Protein AF-A0A3L8RMG5-F1 (afdb_monomer_lite)

Radius of gyration: 23.07 Å; chains: 1; bounding box: 71×43×58 Å

Foldseek 3Di:
DDPVVVVVVVVCCVCVVPQQVVQLVVQLVVVCVVVVVVVVVCVVPVVLPVLLSLLSCLQRPSDQKDDKDFACAFDDDPNDTDGHRDIDIDGSNVVSQDCVQAPPSNDRDSPGPDRPDPPPDDDDDDDDDDDDDDDDDDDDDDDDDDDPDDDDDPPDPPPPDPPPPPDDPPVVVVVVVPDDDDDDDDDDDDDDDDD

Sequence (195 aa):
MSLSEMLSNLTLLLIAGHETTVNLITNGMLTLLRHPDALKQLREDPEMIYPLVEELLRFEPPVQLLPERTTLDDIEIGGTTIPRGASLWLAPASGNRDPQRFPEPDRFLPDRPDRTRASAGQPAPRPGPAPVPPQRRPQRAAAPGRRLRRPQALGGARRVSPPAARKGARLTQRLAGAVGEQPRWRPPGPPAPMP

Structure (mmCIF, N/CA/C/O backbone):
data_AF-A0A3L8RMG5-F1
#
_entry.id   AF-A0A3L8RMG5-F1
#
loop_
_atom_site.group_PDB
_atom_site.id
_atom_site.type_symbol
_atom_site.label_atom_id
_atom_site.label_alt_id
_atom_site.label_comp_id
_atom_site.label_asym_id
_atom_site.label_entity_id
_atom_site.label_seq_id
_atom_site.pdbx_PDB_ins_code
_atom_site.Cartn_x
_atom_site.Cartn_y
_atom_site.Cartn_z
_atom_site.occupancy
_atom_site.B_iso_or_equiv
_atom_site.auth_seq_id
_atom_site.auth_comp_id
_atom_site.auth_asym_id
_atom_site.auth_atom_id
_atom_site.pdbx_PDB_model_num
ATOM 1 N N . MET A 1 1 ? 3.133 21.191 23.961 1.00 79.25 1 MET A N 1
ATOM 2 C CA . MET A 1 1 ? 3.628 19.868 23.546 1.00 79.25 1 MET A CA 1
ATOM 3 C C . MET A 1 1 ? 4.511 19.333 24.653 1.00 79.25 1 MET A C 1
ATOM 5 O O . MET A 1 1 ? 5.559 19.913 24.916 1.00 79.25 1 MET A O 1
ATOM 9 N N . SER A 1 2 ? 4.038 18.321 25.370 1.00 96.75 2 SER A N 1
ATOM 10 C CA . SER A 1 2 ? 4.789 17.665 26.439 1.00 96.75 2 SER A CA 1
ATOM 11 C C . SER A 1 2 ? 5.925 16.806 25.865 1.00 96.75 2 SER A C 1
ATOM 13 O O . SER A 1 2 ? 5.946 16.482 24.674 1.00 96.75 2 SER A O 1
ATOM 15 N N . LEU A 1 3 ? 6.871 16.397 26.716 1.00 96.75 3 LEU A N 1
ATOM 16 C CA . LEU A 1 3 ? 7.931 15.469 26.313 1.00 96.75 3 LEU A CA 1
ATOM 17 C C . LEU A 1 3 ? 7.355 14.131 25.814 1.00 96.75 3 LEU A C 1
ATOM 19 O O . LEU A 1 3 ? 7.851 13.583 24.834 1.00 96.75 3 LEU A O 1
ATOM 23 N N . SER A 1 4 ? 6.288 13.622 26.441 1.00 95.38 4 SER A N 1
ATOM 24 C CA . SER A 1 4 ? 5.645 12.371 26.020 1.00 95.38 4 SER A CA 1
ATOM 25 C C . SER A 1 4 ? 4.959 12.498 24.659 1.00 95.38 4 SER A C 1
ATOM 27 O O . SER A 1 4 ? 5.080 11.596 23.829 1.00 95.38 4 SER A O 1
ATOM 29 N N . GLU A 1 5 ? 4.304 13.628 24.384 1.00 95.00 5 GLU A N 1
ATOM 30 C CA . GLU A 1 5 ? 3.726 13.926 23.068 1.00 95.00 5 GLU A CA 1
ATOM 31 C C . GLU A 1 5 ? 4.817 14.037 21.995 1.00 95.00 5 GLU A C 1
ATOM 33 O O . GLU A 1 5 ? 4.667 13.518 20.889 1.00 95.00 5 GLU A O 1
ATOM 38 N N . MET A 1 6 ? 5.953 14.655 22.327 1.00 97.50 6 MET A N 1
ATOM 39 C CA . MET A 1 6 ? 7.095 14.770 21.421 1.00 97.50 6 MET A CA 1
ATOM 40 C C . MET A 1 6 ? 7.711 13.423 21.074 1.00 97.50 6 MET A C 1
ATOM 42 O O . MET A 1 6 ? 7.889 13.122 19.895 1.00 97.50 6 MET A O 1
ATOM 46 N N . LEU A 1 7 ? 7.965 12.586 22.075 1.00 97.19 7 LEU A N 1
ATOM 47 C CA . LEU A 1 7 ? 8.480 11.237 21.861 1.00 97.19 7 LEU A CA 1
ATOM 48 C C . LEU A 1 7 ? 7.500 10.374 21.055 1.00 97.19 7 LEU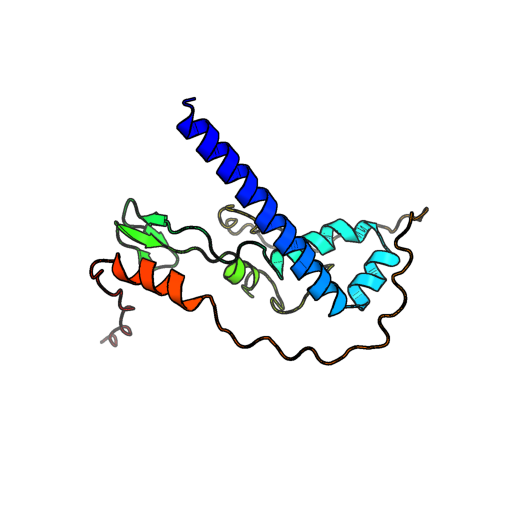 A C 1
ATOM 50 O O . LEU A 1 7 ? 7.927 9.633 20.169 1.00 97.19 7 LEU A O 1
ATOM 54 N N . SER A 1 8 ? 6.196 10.508 21.307 1.00 94.88 8 SER A N 1
ATOM 55 C CA . SER A 1 8 ? 5.159 9.778 20.566 1.00 94.88 8 SER A CA 1
ATOM 56 C C . SER A 1 8 ? 5.130 10.180 19.091 1.00 94.88 8 SER A C 1
ATOM 58 O O . SER A 1 8 ? 5.151 9.315 18.217 1.00 94.88 8 SER A O 1
ATOM 60 N N . ASN A 1 9 ? 5.172 11.482 18.797 1.00 96.75 9 ASN A N 1
ATOM 61 C CA . ASN A 1 9 ? 5.186 11.978 17.420 1.00 96.75 9 ASN A CA 1
ATOM 62 C C . ASN A 1 9 ? 6.473 11.599 16.681 1.00 96.75 9 ASN A C 1
ATOM 64 O O . ASN A 1 9 ? 6.413 11.184 15.526 1.00 96.75 9 ASN A O 1
ATOM 68 N N . LEU A 1 10 ? 7.632 11.687 17.338 1.00 96.69 10 LEU A N 1
ATOM 69 C CA . LEU A 1 10 ? 8.903 11.253 16.752 1.00 96.69 10 LEU A CA 1
ATOM 70 C C . LEU A 1 10 ? 8.888 9.756 16.427 1.00 96.69 10 LEU A C 1
ATOM 72 O O . LEU A 1 10 ? 9.322 9.356 15.348 1.00 96.69 10 LEU A O 1
ATOM 76 N N . THR A 1 11 ? 8.337 8.940 17.326 1.00 94.50 11 THR A N 1
ATOM 77 C CA . THR A 1 11 ? 8.188 7.495 17.115 1.00 94.50 11 THR A CA 1
ATOM 78 C C . THR A 1 11 ? 7.250 7.203 15.945 1.00 94.50 11 THR A C 1
ATOM 80 O O . THR A 1 11 ? 7.586 6.397 15.078 1.00 94.50 11 THR A O 1
ATOM 83 N N . LEU A 1 12 ? 6.107 7.893 15.875 1.00 93.75 12 LEU A N 1
ATOM 84 C CA . LEU A 1 12 ? 5.160 7.768 14.769 1.00 93.75 12 LEU A CA 1
ATOM 85 C C . LEU A 1 12 ? 5.820 8.105 13.429 1.00 93.75 12 LEU A C 1
ATOM 87 O O . LEU A 1 12 ? 5.714 7.320 12.493 1.00 93.75 12 LEU A O 1
ATOM 91 N N . LEU A 1 13 ? 6.514 9.242 13.337 1.00 94.25 13 LEU A N 1
ATOM 92 C CA . LEU A 1 13 ? 7.176 9.673 12.103 1.00 94.25 13 LEU A CA 1
ATOM 93 C C . LEU A 1 13 ? 8.275 8.698 11.675 1.00 94.25 13 LEU A C 1
ATOM 95 O O . LEU A 1 13 ? 8.376 8.372 10.491 1.00 94.25 13 LEU A O 1
ATOM 99 N N . LEU A 1 14 ? 9.063 8.204 12.635 1.00 93.88 14 LEU A N 1
ATOM 100 C CA . LEU A 1 14 ? 10.113 7.228 12.373 1.00 93.88 14 LEU A CA 1
ATOM 101 C C . LEU A 1 14 ? 9.533 5.934 11.791 1.00 93.88 14 LEU A C 1
ATOM 103 O O . LEU A 1 14 ? 9.978 5.489 10.737 1.00 93.88 14 LEU A O 1
ATOM 107 N N . ILE A 1 15 ? 8.530 5.345 12.448 1.00 91.25 15 ILE A N 1
ATOM 108 C CA . ILE A 1 15 ? 7.956 4.058 12.033 1.00 91.25 15 ILE A CA 1
ATOM 109 C C . ILE A 1 15 ? 7.167 4.213 10.730 1.00 91.25 15 ILE A C 1
ATOM 111 O O . ILE A 1 15 ? 7.416 3.480 9.772 1.00 91.25 15 ILE A O 1
ATOM 115 N N . ALA A 1 16 ? 6.263 5.196 10.666 1.00 89.69 16 ALA A N 1
ATOM 116 C CA . ALA A 1 16 ? 5.379 5.387 9.520 1.00 89.69 16 ALA A CA 1
ATOM 117 C C . ALA A 1 16 ? 6.157 5.675 8.229 1.00 89.69 16 ALA A C 1
ATOM 119 O O . ALA A 1 16 ? 5.792 5.159 7.173 1.00 89.69 16 ALA A O 1
ATOM 120 N N . GLY A 1 17 ? 7.234 6.465 8.304 1.00 89.50 17 GLY A N 1
ATOM 121 C CA . GLY A 1 17 ? 8.072 6.779 7.147 1.00 89.50 17 GLY A CA 1
ATOM 122 C C . GLY A 1 17 ? 9.024 5.647 6.762 1.00 89.50 17 GLY A C 1
ATOM 123 O O . GLY A 1 17 ? 9.213 5.381 5.574 1.00 89.50 17 GLY A O 1
ATOM 124 N N . HIS A 1 18 ? 9.614 4.962 7.744 1.00 92.38 18 HIS A N 1
ATOM 125 C CA . HIS A 1 18 ? 10.614 3.929 7.484 1.00 92.38 18 HIS A CA 1
ATOM 126 C C . HIS A 1 18 ? 9.989 2.644 6.935 1.00 92.38 18 HIS A C 1
ATOM 128 O O . HIS A 1 18 ? 10.379 2.179 5.864 1.00 92.38 18 HIS A O 1
ATOM 134 N N . GLU A 1 19 ? 9.007 2.076 7.638 1.00 91.81 19 GLU A N 1
ATOM 135 C CA . GLU A 1 19 ? 8.468 0.756 7.303 1.00 91.81 19 GLU A CA 1
ATOM 136 C C . GLU A 1 19 ? 7.767 0.759 5.938 1.00 91.81 19 GLU A C 1
ATOM 138 O O . GLU A 1 19 ? 8.027 -0.103 5.098 1.00 91.81 19 GLU A O 1
ATOM 143 N N . THR A 1 20 ? 6.946 1.776 5.663 1.00 93.56 20 THR A N 1
ATOM 144 C CA . THR A 1 20 ? 6.201 1.868 4.398 1.00 93.56 20 THR A CA 1
ATOM 145 C C . THR A 1 20 ? 7.119 2.080 3.193 1.00 93.56 20 THR A C 1
ATOM 147 O O . THR A 1 20 ? 6.924 1.457 2.149 1.00 93.56 20 THR A O 1
ATOM 150 N N . THR A 1 21 ? 8.161 2.901 3.336 1.00 93.88 21 THR A N 1
ATOM 151 C CA . THR A 1 21 ? 9.109 3.177 2.249 1.00 93.88 21 THR A CA 1
ATOM 152 C C . THR A 1 21 ? 9.988 1.964 1.957 1.00 93.88 21 THR A C 1
ATOM 154 O O . THR A 1 21 ? 10.183 1.613 0.793 1.00 93.88 21 THR A O 1
ATOM 157 N N . VAL A 1 22 ? 10.483 1.280 2.997 1.00 95.56 22 VAL A N 1
ATOM 158 C CA . VAL A 1 22 ? 11.263 0.044 2.826 1.00 95.56 22 VAL A CA 1
ATOM 159 C C . VAL A 1 22 ? 10.413 -1.033 2.159 1.00 95.56 22 VAL A C 1
ATOM 161 O O . VAL A 1 22 ? 10.874 -1.649 1.196 1.00 95.56 22 VAL A O 1
ATOM 164 N N . ASN A 1 23 ? 9.166 -1.220 2.596 1.00 94.75 23 ASN A N 1
ATOM 165 C CA . ASN A 1 23 ? 8.247 -2.183 1.986 1.00 94.75 23 ASN A CA 1
ATOM 166 C C . ASN A 1 23 ? 7.957 -1.848 0.514 1.00 94.75 23 ASN A C 1
ATOM 168 O O . ASN A 1 23 ? 8.016 -2.741 -0.328 1.00 94.75 23 ASN A O 1
ATOM 172 N N . LEU A 1 24 ? 7.729 -0.573 0.172 1.00 95.31 24 LEU A N 1
ATOM 173 C CA . LEU A 1 24 ? 7.530 -0.160 -1.222 1.00 95.31 24 LEU A CA 1
ATOM 174 C C . LEU A 1 24 ? 8.749 -0.471 -2.095 1.00 95.31 24 LEU A C 1
ATOM 176 O O . LEU A 1 24 ? 8.607 -1.046 -3.170 1.00 95.31 24 LEU A O 1
ATOM 180 N N . ILE A 1 25 ? 9.949 -0.096 -1.646 1.00 96.31 25 ILE A N 1
ATOM 181 C CA . ILE A 1 25 ? 11.177 -0.302 -2.423 1.00 96.31 25 ILE A CA 1
ATOM 182 C C . ILE A 1 2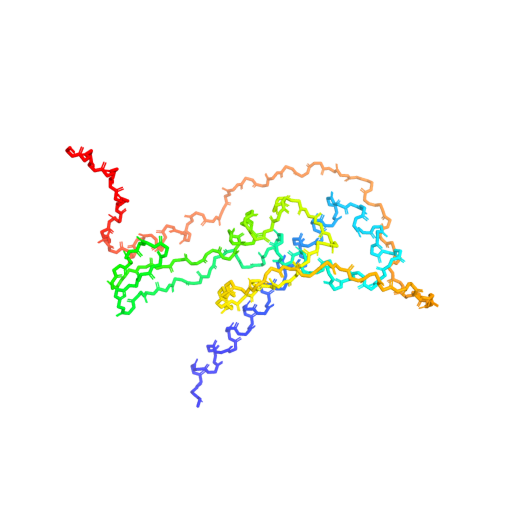5 ? 11.435 -1.798 -2.596 1.00 96.31 25 ILE A C 1
ATOM 184 O O . ILE A 1 25 ? 11.691 -2.260 -3.704 1.00 96.31 25 ILE A O 1
ATOM 188 N N . THR A 1 26 ? 11.360 -2.571 -1.515 1.00 97.25 26 THR A N 1
ATOM 189 C CA . THR A 1 26 ? 11.673 -4.007 -1.545 1.00 97.25 26 THR A CA 1
ATOM 190 C C . THR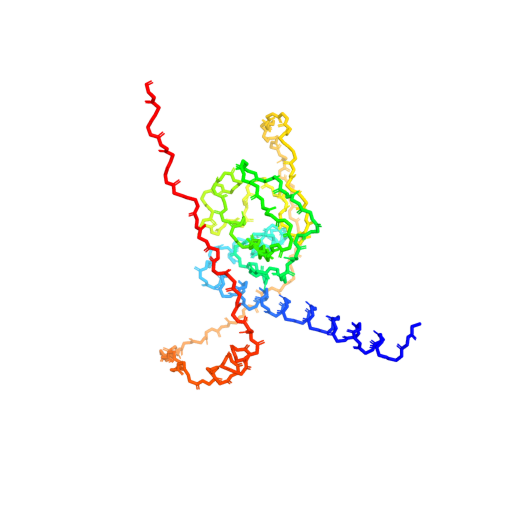 A 1 26 ? 10.673 -4.801 -2.381 1.00 97.25 26 THR A C 1
ATOM 192 O O . THR A 1 26 ? 11.086 -5.512 -3.303 1.00 97.25 26 THR A O 1
ATOM 195 N N . ASN A 1 27 ? 9.371 -4.636 -2.138 1.00 96.88 27 ASN A N 1
ATOM 196 C CA . ASN A 1 27 ? 8.332 -5.328 -2.902 1.00 96.88 27 ASN A CA 1
ATOM 197 C C . ASN A 1 27 ? 8.247 -4.805 -4.338 1.00 96.88 27 ASN A C 1
ATOM 199 O O . ASN A 1 27 ? 8.050 -5.586 -5.271 1.00 96.88 27 ASN A O 1
ATOM 203 N N . GLY A 1 28 ? 8.478 -3.507 -4.541 1.00 96.06 28 GLY A N 1
ATOM 204 C CA . GLY A 1 28 ? 8.553 -2.902 -5.864 1.00 96.06 28 GLY A CA 1
ATOM 205 C C . GLY A 1 28 ? 9.690 -3.484 -6.693 1.00 96.06 28 GLY A C 1
ATOM 206 O O . GLY A 1 28 ? 9.470 -3.949 -7.809 1.00 96.06 28 GLY A O 1
ATOM 207 N N . MET A 1 29 ? 10.895 -3.571 -6.127 1.00 96.75 29 MET A N 1
ATOM 208 C CA . MET A 1 29 ? 12.033 -4.197 -6.800 1.00 96.75 29 MET A CA 1
ATOM 209 C C . MET A 1 29 ? 11.789 -5.681 -7.085 1.00 96.75 29 MET A C 1
ATOM 211 O O . MET A 1 29 ? 12.087 -6.138 -8.187 1.00 96.75 29 MET A O 1
ATOM 215 N N . LEU A 1 30 ? 11.204 -6.433 -6.146 1.00 97.50 30 LEU A N 1
ATOM 216 C CA . LEU A 1 30 ? 10.827 -7.830 -6.385 1.00 97.50 30 LEU A CA 1
ATOM 217 C C . LEU A 1 30 ? 9.817 -7.959 -7.537 1.00 97.50 30 LEU A C 1
ATOM 219 O O . LEU A 1 30 ? 9.968 -8.828 -8.398 1.00 97.50 30 LEU A O 1
ATOM 223 N N . THR A 1 31 ? 8.816 -7.080 -7.582 1.00 96.94 31 THR A N 1
ATOM 224 C CA . THR A 1 31 ? 7.803 -7.045 -8.644 1.00 96.94 31 THR A CA 1
ATOM 225 C C . THR A 1 31 ? 8.434 -6.748 -9.997 1.00 96.94 31 THR A C 1
ATOM 227 O O . THR A 1 31 ? 8.174 -7.464 -10.962 1.00 96.94 31 THR A O 1
ATOM 230 N N . LEU A 1 32 ? 9.328 -5.763 -10.066 1.00 96.06 32 LEU A N 1
ATOM 231 C CA . LEU A 1 32 ? 10.051 -5.406 -11.286 1.00 96.06 32 LEU A CA 1
ATOM 232 C C . LEU A 1 32 ? 10.983 -6.523 -11.772 1.00 96.06 32 LEU A C 1
ATOM 234 O O . LEU A 1 32 ? 11.095 -6.752 -12.973 1.00 96.06 32 LEU A O 1
ATOM 238 N N . LEU A 1 33 ? 11.618 -7.264 -10.861 1.00 96.44 33 LEU A N 1
ATOM 239 C CA . LEU A 1 33 ? 12.434 -8.431 -11.216 1.00 96.44 33 LEU A CA 1
ATOM 240 C C . LEU A 1 33 ? 11.596 -9.594 -11.768 1.00 96.44 33 LEU A C 1
ATOM 242 O O . LEU A 1 33 ? 12.097 -10.367 -12.582 1.00 96.44 33 LEU A O 1
ATOM 246 N N . ARG A 1 34 ? 10.327 -9.710 -11.357 1.00 96.62 34 ARG A N 1
ATOM 247 C CA . ARG A 1 34 ? 9.359 -10.667 -11.920 1.00 96.62 34 ARG A CA 1
ATOM 248 C C . ARG A 1 34 ? 8.748 -10.195 -13.248 1.00 96.62 34 ARG A C 1
ATOM 250 O O . ARG A 1 34 ? 8.241 -11.028 -13.989 1.00 96.62 34 ARG A O 1
ATOM 257 N N . HIS A 1 35 ? 8.840 -8.899 -13.559 1.00 95.69 35 HIS A N 1
ATOM 258 C CA . HIS A 1 35 ? 8.310 -8.270 -14.775 1.00 95.69 35 HIS A CA 1
ATOM 259 C C . HIS A 1 35 ? 9.419 -7.506 -15.524 1.00 95.69 35 HIS A C 1
ATOM 261 O O . HIS A 1 35 ? 9.409 -6.271 -15.572 1.00 95.69 35 HIS A O 1
ATOM 267 N N . PRO A 1 36 ? 10.399 -8.212 -16.120 1.00 95.00 36 PRO A N 1
ATOM 268 C CA . PRO A 1 36 ? 11.557 -7.580 -16.753 1.00 95.00 36 PRO A CA 1
ATOM 269 C C . PRO A 1 36 ? 11.188 -6.649 -17.919 1.00 95.00 36 PRO A C 1
ATOM 271 O O . PRO A 1 36 ? 11.928 -5.700 -18.189 1.00 95.00 36 PRO A O 1
ATOM 274 N N . ASP A 1 37 ? 10.041 -6.867 -18.565 1.00 94.06 37 ASP A N 1
ATOM 275 C CA . ASP A 1 37 ? 9.533 -6.000 -19.631 1.00 94.06 37 ASP A CA 1
ATOM 276 C C . ASP A 1 37 ? 9.182 -4.598 -19.118 1.00 94.06 37 ASP A C 1
ATOM 278 O O . ASP A 1 37 ? 9.502 -3.615 -19.781 1.00 94.06 37 ASP A O 1
ATOM 282 N N . ALA A 1 38 ? 8.652 -4.475 -17.895 1.00 93.50 38 ALA A N 1
ATOM 283 C CA . ALA A 1 38 ? 8.396 -3.176 -17.271 1.00 93.50 38 ALA A CA 1
ATOM 284 C C . ALA A 1 38 ? 9.706 -2.408 -17.011 1.00 93.50 38 ALA A C 1
ATOM 286 O O . ALA A 1 38 ? 9.792 -1.201 -17.236 1.00 93.50 38 ALA A O 1
ATOM 287 N N . LEU A 1 39 ? 10.772 -3.111 -16.601 1.00 92.25 39 LEU A N 1
ATOM 288 C CA . LEU A 1 39 ? 12.108 -2.515 -16.470 1.00 92.25 39 LEU A CA 1
ATOM 289 C C . LEU A 1 39 ? 12.700 -2.107 -17.821 1.00 92.25 39 LEU A C 1
ATOM 291 O O . LEU A 1 39 ? 13.460 -1.142 -17.884 1.00 92.25 39 LEU A O 1
ATOM 295 N N . LYS A 1 40 ? 12.415 -2.856 -18.890 1.00 93.19 40 LYS A N 1
ATOM 296 C CA . LYS A 1 40 ? 12.842 -2.501 -20.246 1.00 93.19 40 LYS A CA 1
ATOM 297 C C . LYS A 1 40 ? 12.127 -1.233 -20.713 1.00 93.19 40 LYS A C 1
ATOM 299 O O . LYS A 1 40 ? 12.811 -0.291 -21.096 1.00 93.19 40 LYS A O 1
ATOM 304 N N . GLN A 1 41 ? 10.804 -1.183 -20.576 1.00 91.25 41 GLN A N 1
ATOM 305 C CA . GLN A 1 41 ? 9.994 -0.009 -20.902 1.00 91.25 41 GLN A CA 1
ATOM 306 C C . GLN A 1 41 ? 10.470 1.234 -20.144 1.00 91.25 41 GLN A C 1
ATOM 308 O O . GLN A 1 41 ? 10.720 2.255 -20.767 1.00 91.25 41 GLN A O 1
ATOM 313 N N . LEU A 1 42 ? 10.719 1.135 -18.833 1.00 92.56 42 LEU A N 1
ATOM 314 C CA . LEU A 1 42 ? 11.235 2.261 -18.042 1.00 92.56 42 LEU A CA 1
ATOM 315 C C . LEU A 1 42 ? 12.618 2.758 -18.513 1.00 92.56 42 LEU A C 1
ATOM 317 O O . LEU A 1 42 ? 12.948 3.932 -18.367 1.00 92.56 42 LEU A O 1
ATOM 321 N N . ARG A 1 43 ? 13.471 1.870 -19.043 1.00 93.50 43 ARG A N 1
ATOM 322 C CA . ARG A 1 43 ? 14.781 2.269 -19.594 1.00 93.50 43 ARG A CA 1
ATOM 323 C C . ARG A 1 43 ? 14.649 2.982 -20.935 1.00 93.50 43 ARG A C 1
ATOM 325 O O . ARG A 1 43 ? 15.499 3.815 -21.239 1.00 93.50 43 ARG A O 1
ATOM 332 N N . GLU A 1 44 ? 13.653 2.603 -21.729 1.00 95.69 44 GLU A N 1
ATOM 333 C CA . GLU A 1 44 ? 13.349 3.208 -23.028 1.00 95.69 44 GLU A CA 1
ATOM 334 C C . GLU A 1 44 ? 12.620 4.548 -22.854 1.00 95.69 44 GLU A C 1
ATOM 336 O O . GLU A 1 44 ? 12.930 5.501 -23.566 1.00 95.69 44 GLU A O 1
ATOM 341 N N . ASP A 1 45 ? 11.742 4.643 -21.853 1.00 94.12 45 ASP A N 1
ATOM 342 C CA . ASP A 1 45 ? 10.988 5.840 -21.489 1.00 94.12 45 ASP A CA 1
ATOM 343 C C . ASP A 1 45 ? 11.040 6.107 -19.967 1.00 94.12 45 ASP A C 1
ATOM 345 O O . ASP A 1 45 ? 10.236 5.575 -19.193 1.00 94.12 45 ASP A O 1
ATOM 349 N N . PRO A 1 46 ? 11.981 6.950 -19.503 1.00 93.81 46 PRO A N 1
ATOM 350 C CA . PRO A 1 46 ? 12.085 7.324 -18.095 1.00 93.81 46 PRO A CA 1
ATOM 351 C C . PRO A 1 46 ? 10.884 8.109 -17.546 1.00 93.81 46 PRO A C 1
ATOM 353 O O . PRO A 1 46 ? 10.711 8.144 -16.325 1.00 93.81 46 PRO A O 1
ATOM 356 N N . GLU A 1 47 ? 10.050 8.729 -18.392 1.00 91.69 47 GLU A N 1
ATOM 357 C CA . GLU A 1 47 ? 8.862 9.466 -17.932 1.00 91.69 47 GLU A CA 1
ATOM 358 C C . GLU A 1 47 ? 7.798 8.518 -17.347 1.00 91.69 47 GLU A C 1
ATOM 360 O O . GLU A 1 47 ? 6.976 8.923 -16.519 1.00 91.69 47 GLU A O 1
ATOM 365 N N . MET A 1 48 ? 7.888 7.220 -17.664 1.00 92.06 48 MET A N 1
ATOM 366 C CA . MET A 1 48 ? 7.050 6.163 -17.095 1.00 92.06 48 MET A CA 1
A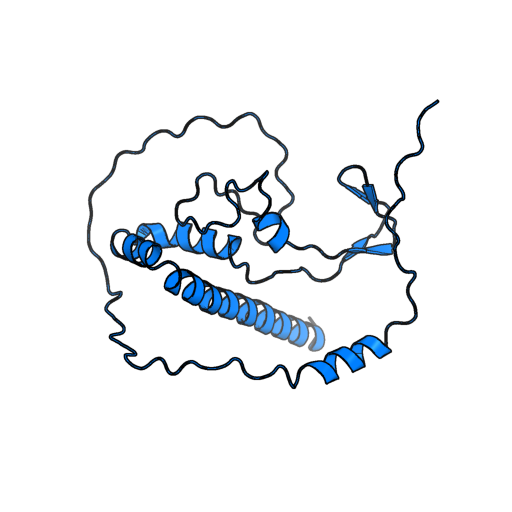TOM 367 C C . MET A 1 48 ? 7.331 5.859 -15.618 1.00 92.06 48 MET A C 1
ATOM 369 O O . MET A 1 48 ? 6.609 5.061 -15.019 1.00 92.06 48 MET A O 1
ATOM 373 N N . ILE A 1 49 ? 8.323 6.495 -14.981 1.00 93.12 49 ILE A N 1
ATOM 374 C CA . ILE A 1 49 ? 8.614 6.247 -13.562 1.00 93.12 49 ILE A CA 1
ATOM 375 C C . ILE A 1 49 ? 7.415 6.547 -12.658 1.00 93.12 49 ILE A C 1
ATOM 377 O O . ILE A 1 49 ? 7.120 5.775 -11.751 1.00 93.12 49 ILE A O 1
ATOM 381 N N . TYR A 1 50 ? 6.695 7.638 -12.921 1.00 91.81 50 TYR A N 1
ATOM 382 C CA . TYR A 1 50 ? 5.531 8.012 -12.126 1.00 91.81 50 TYR A CA 1
ATOM 383 C C . TYR A 1 50 ? 4.399 6.980 -12.234 1.00 91.81 50 TYR A C 1
ATOM 385 O O . TYR A 1 50 ? 4.007 6.440 -11.202 1.00 91.81 50 TYR A O 1
ATOM 393 N N . PRO A 1 51 ? 3.885 6.641 -13.434 1.00 92.19 51 PRO A N 1
ATOM 394 C CA . PRO A 1 51 ? 2.818 5.649 -13.541 1.00 92.19 51 PRO A CA 1
ATOM 395 C C . PRO A 1 51 ? 3.243 4.250 -13.079 1.00 92.19 51 PRO A C 1
ATOM 397 O O . PRO A 1 51 ? 2.434 3.542 -12.486 1.00 92.19 51 PRO A O 1
ATOM 400 N N . LEU A 1 52 ? 4.520 3.888 -13.234 1.00 94.06 52 LEU A N 1
ATOM 401 C CA . LEU A 1 52 ? 5.059 2.648 -12.685 1.00 94.06 52 LEU A CA 1
ATOM 402 C C . LEU A 1 52 ? 4.983 2.611 -11.152 1.00 94.06 52 LEU A C 1
ATOM 404 O O . LEU A 1 52 ? 4.548 1.610 -10.589 1.00 94.06 52 LEU A O 1
ATOM 408 N N . VAL A 1 53 ? 5.408 3.683 -10.473 1.00 94.38 53 VAL A N 1
ATOM 409 C CA . VAL A 1 53 ? 5.347 3.772 -9.004 1.00 94.38 53 VAL A CA 1
ATOM 410 C C . VAL A 1 53 ? 3.899 3.764 -8.515 1.00 94.38 53 VAL A C 1
ATOM 412 O O . VAL A 1 53 ? 3.601 3.107 -7.522 1.00 94.38 53 VAL A O 1
ATOM 415 N N . GLU A 1 54 ? 2.986 4.423 -9.227 1.00 93.69 54 GLU A N 1
ATOM 416 C CA . GLU A 1 54 ? 1.555 4.370 -8.910 1.00 93.69 54 GLU A CA 1
ATOM 417 C C . GLU A 1 54 ? 0.981 2.959 -9.017 1.00 93.69 54 GLU A C 1
ATOM 419 O O . GLU A 1 54 ? 0.277 2.503 -8.115 1.00 93.69 54 GLU A O 1
ATOM 424 N N . GLU A 1 55 ? 1.321 2.235 -10.083 1.00 95.88 55 GLU A N 1
ATOM 425 C CA . GLU A 1 55 ? 0.887 0.850 -10.220 1.00 95.88 55 GLU A CA 1
ATOM 426 C C . GLU A 1 55 ? 1.537 -0.049 -9.160 1.00 95.88 55 GLU A C 1
ATOM 428 O O . GLU A 1 55 ? 0.880 -0.952 -8.650 1.00 95.88 55 GLU A O 1
ATOM 433 N N . LEU A 1 56 ? 2.787 0.206 -8.756 1.00 95.75 56 LEU A N 1
ATOM 434 C CA . LEU A 1 56 ? 3.421 -0.508 -7.642 1.00 95.75 56 LEU A CA 1
ATOM 435 C C . LEU A 1 56 ? 2.699 -0.258 -6.314 1.00 95.75 56 LEU A C 1
ATOM 437 O O . LEU A 1 56 ? 2.471 -1.206 -5.570 1.00 95.75 56 LEU A O 1
ATOM 441 N N . LEU A 1 57 ? 2.289 0.980 -6.032 1.00 95.06 57 LEU A N 1
ATOM 442 C CA . LEU A 1 57 ? 1.511 1.323 -4.837 1.00 95.06 57 LEU A CA 1
ATOM 443 C C . LEU A 1 57 ? 0.135 0.647 -4.819 1.00 95.06 57 LEU A C 1
ATOM 445 O O . LEU A 1 57 ? -0.376 0.330 -3.745 1.00 95.06 57 LEU A O 1
ATOM 449 N N . ARG A 1 58 ? -0.471 0.418 -5.990 1.00 95.50 58 ARG A N 1
ATOM 450 C CA . ARG A 1 58 ? -1.715 -0.351 -6.110 1.00 95.50 58 ARG A CA 1
ATOM 451 C C . ARG A 1 58 ? -1.464 -1.849 -5.948 1.00 95.50 58 ARG A C 1
ATOM 453 O O . ARG A 1 58 ? -2.173 -2.507 -5.190 1.00 95.50 58 ARG A O 1
ATOM 460 N N . PHE A 1 59 ? -0.499 -2.386 -6.690 1.00 95.81 59 PHE A N 1
ATOM 461 C CA . PHE A 1 59 ? -0.256 -3.820 -6.815 1.00 95.81 59 PHE A CA 1
ATOM 462 C C . PHE A 1 59 ? 0.381 -4.400 -5.545 1.00 95.81 59 PHE A C 1
ATOM 464 O O . PHE A 1 59 ? -0.099 -5.409 -5.038 1.00 95.81 59 PHE A O 1
ATOM 471 N N . GLU A 1 60 ? 1.387 -3.731 -4.983 1.00 95.25 60 GLU A N 1
ATOM 472 C CA . GLU A 1 60 ? 2.071 -4.099 -3.736 1.00 95.25 60 GLU A CA 1
ATOM 473 C C . GLU A 1 60 ? 1.985 -2.948 -2.716 1.00 95.25 60 GLU A C 1
ATOM 475 O O . GLU A 1 60 ? 2.993 -2.297 -2.412 1.00 95.25 60 GLU A O 1
ATOM 480 N N . PRO A 1 61 ? 0.788 -2.648 -2.176 1.00 94.44 61 PRO A N 1
ATOM 481 C CA . PRO A 1 61 ? 0.622 -1.542 -1.247 1.00 94.44 61 PRO A CA 1
ATOM 482 C C . PRO A 1 61 ? 1.442 -1.799 0.027 1.00 94.44 61 PRO A C 1
ATOM 484 O O . PRO A 1 61 ? 1.315 -2.870 0.634 1.00 94.44 61 PRO A O 1
ATOM 487 N N . PRO A 1 62 ? 2.237 -0.818 0.496 1.00 94.06 62 PRO A N 1
ATOM 488 C CA . PRO A 1 62 ? 3.039 -0.979 1.710 1.00 94.06 62 PRO A CA 1
ATOM 489 C C . PRO A 1 62 ? 2.212 -1.217 2.975 1.00 94.06 62 PRO A C 1
ATOM 491 O O . PRO A 1 62 ? 2.710 -1.804 3.932 1.00 94.06 62 PRO A O 1
ATOM 494 N N . VAL A 1 63 ? 0.956 -0.758 2.974 1.00 93.81 63 VAL A N 1
ATOM 495 C CA . VAL A 1 63 ? -0.007 -0.940 4.061 1.00 93.81 63 VAL A CA 1
ATOM 496 C C . VAL A 1 63 ? -1.165 -1.787 3.551 1.00 93.81 63 VAL A C 1
ATOM 498 O O . VAL A 1 63 ? -1.965 -1.342 2.729 1.00 93.81 63 VAL A O 1
ATOM 501 N N . GLN A 1 64 ? -1.247 -3.016 4.052 1.00 93.31 64 GLN A N 1
ATOM 502 C CA . GLN A 1 64 ? -2.275 -3.980 3.653 1.00 93.31 64 GLN A CA 1
ATOM 503 C C . GLN A 1 64 ? -3.594 -3.756 4.403 1.00 93.31 64 GLN A C 1
ATOM 505 O O . GLN A 1 64 ? -4.675 -3.861 3.821 1.00 93.31 64 GLN A O 1
ATOM 510 N N . LEU A 1 65 ? -3.487 -3.406 5.687 1.00 93.94 65 LEU A N 1
ATOM 511 C CA . LEU A 1 65 ? -4.589 -3.227 6.624 1.00 93.94 65 LEU A CA 1
ATOM 512 C C . LEU A 1 65 ? -4.339 -1.958 7.447 1.00 93.94 65 LEU A C 1
ATOM 514 O O . LEU A 1 65 ? -3.226 -1.741 7.925 1.00 93.94 65 LEU A O 1
ATOM 518 N N . LEU A 1 66 ? -5.352 -1.108 7.595 1.00 91.56 66 LEU A N 1
ATOM 519 C CA . LEU A 1 66 ? -5.282 0.057 8.475 1.00 91.56 66 LEU A CA 1
ATOM 520 C C . LEU A 1 66 ? -5.510 -0.357 9.935 1.00 91.56 66 LEU A C 1
ATOM 522 O O . LEU A 1 66 ? -6.151 -1.382 10.173 1.00 91.56 66 LEU A O 1
ATOM 526 N N . PRO A 1 67 ? -5.038 0.447 10.909 1.00 92.25 67 PRO A N 1
ATOM 527 C CA . PRO A 1 67 ? -5.357 0.230 12.312 1.00 92.25 67 PRO A CA 1
ATOM 528 C C . PRO A 1 67 ? -6.864 0.133 12.540 1.00 92.25 67 PRO A C 1
ATOM 530 O O . PRO A 1 67 ? -7.644 0.831 11.882 1.00 92.25 67 PRO A O 1
ATOM 533 N N . GLU A 1 68 ? -7.237 -0.709 13.499 1.00 95.62 68 GLU A N 1
ATOM 534 C CA . GLU A 1 68 ? -8.615 -0.900 13.927 1.00 95.62 68 GLU A CA 1
ATOM 535 C C . GLU A 1 68 ? -9.297 0.438 14.240 1.00 95.62 68 GLU A C 1
ATOM 537 O O . GLU A 1 68 ? -8.724 1.340 14.860 1.00 95.62 68 GLU A O 1
ATOM 542 N N . ARG A 1 69 ? -10.543 0.566 13.797 1.00 94.94 69 ARG A N 1
ATOM 543 C CA . ARG A 1 69 ? -11.440 1.669 14.127 1.00 94.94 69 ARG A CA 1
ATOM 544 C C . ARG A 1 69 ? -12.624 1.118 14.901 1.00 94.94 69 ARG A C 1
ATOM 546 O O . ARG A 1 69 ? -13.099 0.033 14.596 1.00 94.94 69 ARG A O 1
ATOM 553 N N . THR A 1 70 ? -13.135 1.890 15.847 1.00 97.38 70 THR A N 1
ATOM 554 C CA . THR A 1 70 ? -14.378 1.568 16.553 1.00 97.38 70 THR A CA 1
ATOM 555 C C . THR A 1 70 ? -15.481 2.486 16.054 1.00 97.38 70 THR A C 1
ATOM 557 O O . THR A 1 70 ? -15.272 3.699 15.955 1.00 97.38 70 THR A O 1
ATOM 560 N N . THR A 1 71 ? -16.642 1.929 15.719 1.00 97.25 71 THR A N 1
ATOM 561 C CA . THR A 1 71 ? -17.800 2.732 15.312 1.00 97.25 71 THR A CA 1
ATOM 562 C C . THR A 1 71 ? -18.320 3.557 16.488 1.00 97.25 71 THR A C 1
ATOM 564 O O . THR A 1 71 ? -18.493 3.053 17.599 1.00 97.25 71 THR A O 1
ATOM 567 N N . LEU A 1 72 ? -18.556 4.850 16.254 1.00 97.38 72 LEU A N 1
ATOM 568 C CA . LEU A 1 72 ? -19.088 5.755 17.280 1.00 97.38 72 LEU A CA 1
ATOM 569 C C . LEU A 1 72 ? -20.621 5.717 17.360 1.00 97.38 72 LEU A C 1
ATOM 571 O O . LEU A 1 72 ? -21.177 6.048 18.407 1.00 97.38 72 LEU A O 1
ATOM 575 N N . ASP A 1 73 ? -21.269 5.269 16.286 1.00 97.62 73 ASP A N 1
ATOM 576 C CA . ASP A 1 73 ? -22.714 5.105 16.129 1.00 97.62 73 ASP A CA 1
ATOM 577 C C . ASP A 1 73 ? -22.998 3.935 15.170 1.00 97.62 73 ASP A C 1
ATOM 579 O O . ASP A 1 73 ? -22.052 3.355 14.625 1.00 97.62 73 ASP A O 1
ATOM 583 N N . ASP A 1 74 ? -24.267 3.600 14.958 1.00 97.06 74 ASP A N 1
ATOM 584 C CA . ASP A 1 74 ? -24.687 2.667 13.913 1.00 97.06 74 ASP A CA 1
ATOM 585 C C . ASP A 1 74 ? -24.380 3.267 12.523 1.00 97.06 74 ASP A C 1
ATOM 587 O O . ASP A 1 74 ? -24.708 4.421 12.237 1.00 97.06 74 ASP A O 1
ATOM 591 N N . ILE A 1 75 ? -23.713 2.502 11.648 1.00 96.62 75 ILE A N 1
ATOM 592 C CA . ILE A 1 75 ? -23.266 2.964 10.322 1.00 96.62 75 ILE A CA 1
ATOM 593 C C . ILE A 1 75 ? -23.827 2.064 9.221 1.00 96.62 75 ILE A C 1
ATOM 595 O O . ILE A 1 75 ? -23.504 0.881 9.158 1.00 96.62 75 ILE A O 1
ATOM 599 N N . GLU A 1 76 ? -24.591 2.643 8.297 1.00 96.31 76 GLU A N 1
ATOM 600 C CA . GLU A 1 76 ? -25.072 1.962 7.089 1.00 96.31 76 GLU A CA 1
ATOM 601 C C . GLU A 1 76 ? -24.030 2.015 5.962 1.00 96.31 76 GLU A C 1
ATOM 603 O O . GLU A 1 76 ? -23.699 3.092 5.457 1.00 96.31 76 GLU A O 1
ATOM 608 N N . ILE A 1 77 ? -23.518 0.857 5.529 1.00 92.44 77 ILE A N 1
ATOM 609 C CA . ILE A 1 77 ? -22.584 0.741 4.397 1.00 92.44 77 ILE A CA 1
ATOM 610 C C . ILE A 1 77 ? -22.971 -0.457 3.532 1.00 92.44 77 ILE A C 1
ATOM 612 O O . ILE A 1 77 ? -23.058 -1.581 4.015 1.00 92.44 77 ILE A O 1
ATOM 616 N N . GLY A 1 78 ? -23.171 -0.237 2.228 1.00 89.81 78 GLY A N 1
ATOM 617 C CA . GLY A 1 78 ? -23.412 -1.329 1.273 1.00 89.81 78 GLY A CA 1
ATOM 618 C C . GLY A 1 78 ? -24.647 -2.180 1.597 1.00 89.81 78 GLY A C 1
ATOM 619 O O . GLY A 1 78 ? -24.632 -3.383 1.362 1.00 89.81 78 GLY A O 1
ATOM 620 N N . GLY A 1 79 ? -25.687 -1.574 2.181 1.00 93.75 79 GLY A N 1
ATOM 621 C CA . GLY A 1 79 ? -26.893 -2.279 2.631 1.00 93.75 79 GLY A CA 1
ATOM 622 C C . GLY A 1 79 ? -26.712 -3.090 3.919 1.00 93.75 79 GLY A C 1
ATOM 623 O O . GLY A 1 79 ? -27.563 -3.917 4.230 1.00 93.75 79 GLY A O 1
ATOM 624 N N . THR A 1 80 ? -25.606 -2.892 4.643 1.00 95.62 80 THR A N 1
ATOM 625 C CA . THR A 1 80 ? -25.334 -3.521 5.940 1.00 95.62 80 THR A CA 1
ATOM 626 C C . THR A 1 80 ? -25.223 -2.463 7.035 1.00 95.62 80 THR A C 1
ATOM 628 O O . THR A 1 80 ? -24.388 -1.560 6.937 1.00 95.62 80 THR A O 1
ATOM 631 N N . THR A 1 81 ? -25.989 -2.637 8.112 1.00 97.25 81 THR A N 1
ATOM 632 C CA . THR A 1 81 ? -25.848 -1.867 9.351 1.00 97.25 81 THR A CA 1
ATOM 633 C C . THR A 1 81 ? -24.702 -2.427 10.187 1.00 97.25 81 THR A C 1
ATOM 635 O O . THR A 1 81 ? -24.735 -3.574 10.639 1.00 97.25 81 THR A O 1
ATOM 638 N N . ILE A 1 82 ? -23.677 -1.615 10.419 1.00 97.12 82 ILE A N 1
ATOM 639 C CA . ILE A 1 82 ? -22.587 -1.912 11.346 1.00 97.12 82 ILE A CA 1
ATOM 640 C C . ILE A 1 82 ? -22.953 -1.278 12.691 1.00 97.12 82 ILE A C 1
ATOM 642 O O . ILE A 1 82 ? -23.080 -0.056 12.745 1.00 97.12 82 ILE A O 1
ATOM 646 N N . PRO A 1 83 ? -23.109 -2.057 13.772 1.00 97.12 83 PRO A N 1
ATOM 647 C CA . PRO A 1 83 ? -23.579 -1.518 15.040 1.00 97.12 83 PRO A CA 1
ATOM 648 C C . PRO A 1 83 ? -22.531 -0.625 15.709 1.00 97.12 83 PRO A C 1
ATOM 650 O O . PRO A 1 83 ? -21.323 -0.805 15.518 1.00 97.12 83 PRO A O 1
ATOM 653 N N . ARG A 1 84 ? -22.986 0.301 16.552 1.00 97.69 84 ARG A N 1
ATOM 654 C CA . ARG A 1 84 ? -22.160 1.107 17.452 1.00 97.69 84 ARG A CA 1
ATOM 655 C C . ARG A 1 84 ? -21.250 0.229 18.314 1.00 97.69 84 ARG A C 1
ATOM 657 O O . ARG A 1 84 ? -21.681 -0.772 18.882 1.00 97.69 84 ARG A O 1
ATOM 664 N N . GLY A 1 85 ? -19.992 0.641 18.467 1.00 97.06 85 GLY A N 1
ATOM 665 C CA . GLY A 1 85 ? -18.985 -0.081 19.246 1.00 97.06 85 GLY A CA 1
ATOM 666 C C . GLY A 1 85 ? -18.335 -1.263 18.518 1.00 97.06 85 GLY A C 1
ATOM 667 O O . GLY A 1 85 ? -17.491 -1.932 19.108 1.00 97.06 85 GLY A O 1
ATOM 668 N N . ALA A 1 86 ? -18.681 -1.523 17.255 1.00 97.38 86 ALA A N 1
ATOM 669 C CA . ALA A 1 86 ? -18.057 -2.572 16.460 1.00 97.38 86 ALA A CA 1
ATOM 670 C C . ALA A 1 86 ? -16.611 -2.228 16.070 1.00 97.38 86 ALA A C 1
ATOM 672 O O . ALA A 1 86 ? -16.294 -1.088 15.715 1.00 97.38 86 ALA A O 1
ATOM 673 N N . SER A 1 87 ? -15.757 -3.251 16.070 1.00 96.38 87 SER A N 1
ATOM 674 C CA . SER A 1 87 ? -14.390 -3.206 15.550 1.00 96.38 87 SER A CA 1
ATOM 675 C C . SER A 1 87 ? -14.370 -3.297 14.026 1.00 96.38 87 SER A C 1
ATOM 677 O O . SER A 1 87 ? -14.898 -4.241 13.437 1.00 96.38 87 SER A O 1
ATOM 679 N N . LEU A 1 88 ? -13.702 -2.344 13.381 1.00 95.19 88 LEU A N 1
ATOM 680 C CA . LEU A 1 88 ? -13.556 -2.247 11.936 1.00 95.19 88 LEU A CA 1
ATOM 681 C C . LEU A 1 88 ? -12.093 -2.272 11.527 1.00 95.19 88 LEU A C 1
ATOM 683 O O . LEU A 1 88 ? -11.290 -1.441 11.948 1.00 95.19 88 LEU A O 1
ATOM 687 N N . TRP A 1 89 ? -11.780 -3.182 10.613 1.00 94.56 89 TRP A N 1
ATOM 688 C CA . TRP A 1 89 ? -10.494 -3.252 9.941 1.00 94.56 89 TRP A CA 1
ATOM 689 C C . TRP A 1 89 ? -10.689 -2.910 8.471 1.00 94.56 89 TRP A C 1
ATOM 691 O O . TRP A 1 89 ? -11.476 -3.546 7.773 1.00 94.56 89 TRP A O 1
ATOM 701 N N . LEU A 1 90 ? -9.976 -1.894 7.994 1.00 93.56 90 LEU A N 1
ATOM 702 C CA . LEU A 1 90 ? -10.029 -1.491 6.592 1.00 93.56 90 LEU A CA 1
ATOM 703 C C . LEU A 1 90 ? -8.846 -2.111 5.860 1.00 93.56 90 LEU A C 1
ATOM 705 O O . LEU A 1 90 ? -7.708 -1.932 6.292 1.00 93.56 90 LEU A O 1
ATOM 709 N N . ALA A 1 91 ? -9.106 -2.788 4.743 1.00 94.75 91 ALA A N 1
ATOM 710 C CA . ALA A 1 91 ? -8.089 -3.434 3.915 1.00 94.75 91 ALA A CA 1
ATOM 711 C C . ALA A 1 91 ? -7.938 -2.721 2.557 1.00 94.75 91 ALA A C 1
ATOM 713 O O . ALA A 1 91 ? -8.495 -3.192 1.562 1.00 94.75 91 ALA A O 1
ATOM 714 N N . PRO A 1 92 ? -7.188 -1.600 2.470 1.00 91.56 92 PRO A N 1
ATOM 715 C CA . PRO A 1 92 ? -6.946 -0.907 1.202 1.00 91.56 92 PRO A CA 1
ATOM 716 C C . PRO A 1 92 ? -6.407 -1.830 0.108 1.00 91.56 92 PRO A C 1
ATOM 718 O O . PRO A 1 92 ? -6.775 -1.685 -1.054 1.00 91.56 92 PRO A O 1
ATOM 721 N N . ALA A 1 93 ? -5.592 -2.823 0.480 1.00 94.12 93 ALA A N 1
ATOM 722 C CA . ALA A 1 93 ? -5.075 -3.809 -0.461 1.00 94.12 93 ALA A CA 1
ATOM 723 C C . ALA A 1 93 ? -6.178 -4.607 -1.170 1.00 94.12 93 ALA A C 1
ATOM 725 O O . ALA A 1 93 ? -6.046 -4.888 -2.357 1.00 94.12 93 ALA A O 1
ATOM 726 N N . SER A 1 94 ? -7.284 -4.911 -0.484 1.00 94.31 94 SER A N 1
ATOM 727 C CA . SER A 1 94 ? -8.439 -5.559 -1.110 1.00 94.31 94 SER A CA 1
ATOM 728 C C . SER A 1 94 ? -9.115 -4.630 -2.117 1.00 94.31 94 SER A C 1
ATOM 730 O O . SER A 1 94 ? -9.439 -5.059 -3.219 1.00 94.31 94 SER A O 1
ATOM 732 N N . GLY A 1 95 ? -9.290 -3.349 -1.774 1.00 93.25 95 GLY A N 1
ATOM 733 C CA . GLY A 1 95 ? -9.870 -2.353 -2.685 1.00 93.25 95 GLY A CA 1
ATOM 734 C C . GLY A 1 95 ? -9.001 -2.109 -3.923 1.00 93.25 95 GLY A C 1
ATOM 735 O O . GLY A 1 95 ? -9.508 -1.977 -5.032 1.00 93.25 95 GLY A O 1
ATOM 736 N N . ASN A 1 96 ? -7.677 -2.157 -3.769 1.00 94.38 96 ASN A N 1
ATOM 737 C CA . ASN A 1 96 ? -6.723 -2.085 -4.879 1.00 94.38 96 ASN A CA 1
ATOM 738 C C . ASN A 1 96 ? -6.809 -3.276 -5.853 1.00 94.38 96 ASN A C 1
ATOM 740 O O . ASN A 1 96 ? -6.224 -3.223 -6.943 1.00 94.38 96 ASN A O 1
ATOM 744 N N . ARG A 1 97 ? -7.517 -4.342 -5.461 1.00 94.38 97 ARG A N 1
ATOM 745 C CA . ARG A 1 97 ? -7.788 -5.541 -6.261 1.00 94.38 97 ARG A CA 1
ATOM 746 C C . ARG A 1 97 ? -9.256 -5.666 -6.683 1.00 94.38 97 ARG A C 1
ATOM 748 O O . ARG A 1 97 ? -9.627 -6.683 -7.257 1.00 94.38 97 ARG A O 1
ATOM 755 N N . ASP A 1 98 ? -10.084 -4.652 -6.435 1.00 94.31 98 ASP A N 1
ATOM 756 C CA . ASP A 1 98 ? -11.495 -4.671 -6.816 1.00 94.31 98 ASP A CA 1
ATOM 757 C C . ASP A 1 98 ? -11.651 -4.610 -8.352 1.00 94.31 98 ASP A C 1
ATOM 759 O O . ASP A 1 98 ? -11.268 -3.601 -8.956 1.00 94.31 98 ASP A O 1
ATOM 763 N N . PRO A 1 99 ? -12.224 -5.640 -9.008 1.00 92.94 99 PRO A N 1
ATOM 764 C CA . PRO A 1 99 ? -12.406 -5.662 -10.458 1.00 92.94 99 PRO A CA 1
ATOM 765 C C . PRO A 1 99 ? -13.421 -4.629 -10.967 1.00 92.94 99 PRO A C 1
ATOM 767 O O . PRO A 1 99 ? -13.357 -4.266 -12.140 1.00 92.94 99 PRO A O 1
ATOM 770 N N . GLN A 1 100 ? -14.330 -4.128 -10.118 1.00 91.50 100 GLN A N 1
ATOM 771 C CA . GLN A 1 100 ? -15.242 -3.041 -10.494 1.00 91.50 100 GLN A CA 1
ATOM 772 C C . GLN A 1 100 ? -14.488 -1.726 -10.706 1.00 91.50 100 GLN A C 1
ATOM 774 O O . GLN A 1 100 ? -14.932 -0.862 -11.462 1.00 91.50 100 GLN A O 1
ATOM 779 N N . ARG A 1 101 ? -13.331 -1.579 -10.049 1.00 89.62 101 ARG A N 1
ATOM 780 C CA . ARG A 1 101 ? -12.482 -0.393 -10.133 1.00 89.62 101 ARG A CA 1
ATOM 781 C C . ARG A 1 101 ? -11.263 -0.590 -11.031 1.00 89.62 101 ARG A C 1
ATOM 783 O O . ARG A 1 101 ? -10.889 0.330 -11.753 1.00 89.62 101 ARG A O 1
ATOM 790 N N . PHE A 1 102 ? -10.642 -1.762 -10.977 1.00 91.69 102 PHE A N 1
ATOM 791 C CA . PHE A 1 102 ? -9.404 -2.090 -11.674 1.00 91.69 102 PHE A CA 1
ATOM 792 C C . PHE A 1 102 ? -9.611 -3.335 -12.548 1.00 91.69 102 PHE A C 1
ATOM 794 O O . PHE A 1 102 ? -9.493 -4.450 -12.043 1.00 91.69 102 PHE A O 1
ATOM 801 N N . PRO A 1 103 ? -9.872 -3.185 -13.861 1.00 90.75 103 PRO A N 1
ATOM 802 C CA . PRO A 1 103 ? -9.975 -4.324 -14.776 1.00 90.75 103 PRO A CA 1
ATOM 803 C C . PRO A 1 103 ? -8.691 -5.156 -14.771 1.00 90.75 103 PRO A C 1
ATOM 805 O O . PRO A 1 103 ? -7.603 -4.590 -14.783 1.00 90.75 103 PRO A O 1
ATOM 808 N N . GLU A 1 104 ? -8.779 -6.485 -14.750 1.00 93.62 104 GLU A N 1
ATOM 809 C CA . GLU A 1 104 ? -7.599 -7.352 -14.573 1.00 93.62 104 GLU A CA 1
ATOM 810 C C . GLU A 1 104 ? -6.757 -6.933 -13.339 1.00 93.62 104 GLU A C 1
ATOM 812 O O . GLU A 1 104 ? -5.578 -6.572 -13.469 1.00 93.62 104 GLU A O 1
ATOM 817 N N . PRO A 1 105 ? -7.352 -6.921 -12.129 1.00 94.31 105 PRO A N 1
ATOM 818 C CA . PRO A 1 105 ? -6.726 -6.339 -10.937 1.00 94.31 105 PRO A CA 1
ATOM 819 C C . PRO A 1 105 ? -5.436 -7.062 -10.532 1.00 94.31 105 PRO A C 1
ATOM 821 O O . PRO A 1 105 ? -4.539 -6.455 -9.936 1.00 94.31 105 PRO A O 1
ATOM 824 N N . ASP A 1 106 ? -5.325 -8.338 -10.910 1.00 95.50 106 ASP A N 1
ATOM 825 C CA . ASP A 1 106 ? -4.191 -9.206 -10.603 1.00 95.50 106 ASP A CA 1
ATOM 826 C C . ASP A 1 106 ? -3.029 -9.133 -11.582 1.00 95.50 106 ASP A C 1
ATOM 828 O O . ASP A 1 106 ? -2.001 -9.782 -11.380 1.00 95.50 106 ASP A O 1
ATOM 832 N N . ARG A 1 107 ? -3.142 -8.282 -12.601 1.00 95.00 107 ARG A N 1
ATOM 833 C CA . ARG A 1 107 ? -2.041 -7.986 -13.509 1.00 95.00 107 ARG A CA 1
ATOM 834 C C . ARG A 1 107 ? -1.362 -6.686 -13.112 1.00 95.00 107 ARG A C 1
ATOM 836 O O . ARG A 1 107 ? -2.018 -5.676 -12.849 1.00 95.00 107 ARG A O 1
ATOM 843 N N . PHE A 1 108 ? -0.035 -6.729 -13.103 1.00 95.12 108 PHE A N 1
ATOM 844 C CA . PHE A 1 108 ? 0.805 -5.550 -12.978 1.00 95.12 108 PHE A CA 1
ATOM 845 C C . PHE A 1 108 ? 0.905 -4.863 -14.343 1.00 95.12 108 PHE A C 1
ATOM 847 O O . PHE A 1 108 ? 1.510 -5.411 -15.266 1.00 95.12 108 PHE A O 1
ATOM 854 N N . LEU A 1 109 ? 0.277 -3.692 -14.474 1.00 93.00 109 LEU A N 1
ATOM 855 C CA . LEU A 1 109 ? 0.199 -2.926 -15.720 1.00 93.00 109 LEU A CA 1
ATOM 856 C C . LEU A 1 109 ? 0.749 -1.507 -15.489 1.00 93.00 109 LEU A C 1
ATOM 858 O O . LEU A 1 109 ? -0.001 -0.631 -15.051 1.00 93.00 109 LEU A O 1
ATOM 862 N N . PRO A 1 110 ? 2.046 -1.254 -15.759 1.00 89.25 110 PRO A N 1
ATOM 863 C CA . PRO A 1 110 ? 2.678 0.051 -15.532 1.00 89.25 110 PRO A CA 1
ATOM 864 C C . PRO A 1 110 ? 1.969 1.240 -16.189 1.00 89.25 110 PRO A C 1
ATOM 866 O O . PRO A 1 110 ? 2.110 2.372 -15.740 1.00 89.25 110 PRO A O 1
ATOM 869 N N . ASP A 1 111 ? 1.224 1.003 -17.264 1.00 84.44 111 ASP A N 1
ATOM 870 C CA . ASP A 1 111 ? 0.536 2.001 -18.074 1.00 84.44 111 ASP A CA 1
ATOM 871 C C . ASP A 1 111 ? -0.990 2.002 -17.888 1.00 84.44 111 ASP A C 1
ATOM 873 O O . ASP A 1 111 ? -1.688 2.643 -18.675 1.00 84.44 111 ASP A O 1
ATOM 877 N N . ARG A 1 112 ? -1.507 1.363 -16.824 1.00 86.62 112 ARG A N 1
ATOM 878 C CA . ARG A 1 112 ? -2.946 1.224 -16.540 1.00 86.62 112 ARG A CA 1
ATOM 879 C C . ARG A 1 112 ? -3.734 2.526 -16.811 1.00 86.62 112 ARG A C 1
ATOM 881 O O . ARG A 1 112 ? -3.388 3.580 -16.250 1.00 86.62 112 ARG A O 1
ATOM 888 N N . PRO A 1 113 ? -4.779 2.476 -17.665 1.00 67.62 113 PRO A N 1
ATOM 889 C CA . PRO A 1 113 ? -5.626 3.625 -17.962 1.00 67.62 113 PRO A CA 1
ATOM 890 C C . PRO A 1 113 ? -6.582 3.908 -16.793 1.00 67.62 113 PRO A C 1
ATOM 892 O O . PRO A 1 113 ? -7.156 2.989 -16.222 1.00 67.62 113 PRO A O 1
ATOM 895 N N . ASP A 1 114 ? -6.746 5.194 -16.475 1.00 60.97 114 ASP A N 1
ATOM 896 C CA . ASP A 1 114 ? -7.535 5.757 -15.367 1.00 60.97 114 ASP A CA 1
ATOM 897 C C . ASP A 1 114 ? -7.001 5.466 -13.944 1.00 60.97 114 ASP A C 1
ATOM 899 O O . ASP A 1 114 ? -7.103 4.376 -13.386 1.00 60.97 114 ASP A O 1
ATOM 903 N N . ARG A 1 115 ? -6.367 6.491 -13.358 1.00 59.00 115 ARG A N 1
ATOM 904 C CA . ARG A 1 115 ? -5.440 6.390 -12.211 1.00 59.00 115 ARG A CA 1
ATOM 905 C C . ARG A 1 115 ? -5.933 7.126 -10.968 1.00 59.00 115 ARG A C 1
ATOM 907 O O . ARG A 1 115 ? -5.128 7.627 -10.181 1.00 59.00 115 ARG A O 1
ATOM 914 N N . THR A 1 116 ? -7.244 7.286 -10.790 1.00 45.53 116 THR A N 1
ATOM 915 C CA . THR A 1 116 ? -7.749 7.950 -9.580 1.00 45.53 116 THR A CA 1
ATOM 916 C C . THR A 1 116 ? -7.500 7.036 -8.368 1.00 45.53 116 THR A C 1
ATOM 918 O O . THR A 1 116 ? -8.111 5.975 -8.229 1.00 45.53 116 THR A O 1
ATOM 921 N N . ARG A 1 117 ? -6.513 7.436 -7.556 1.00 47.53 117 ARG A N 1
ATOM 922 C CA . ARG A 1 117 ? -5.929 6.704 -6.424 1.00 47.53 117 ARG A CA 1
ATOM 923 C C . ARG A 1 117 ? -6.961 6.319 -5.360 1.00 47.53 117 ARG A C 1
ATOM 925 O O . ARG A 1 117 ? -7.811 7.126 -5.006 1.00 47.53 117 ARG A O 1
ATOM 932 N N . ALA A 1 118 ? -6.756 5.154 -4.748 1.00 42.59 118 ALA A N 1
ATOM 933 C CA . ALA A 1 118 ? -7.224 4.828 -3.399 1.00 42.59 118 ALA A CA 1
ATOM 934 C C . ALA A 1 118 ? -6.021 4.720 -2.436 1.00 42.59 118 ALA A C 1
ATOM 936 O O . ALA A 1 118 ? -5.886 3.770 -1.673 1.00 42.59 118 ALA A O 1
ATOM 937 N N . SER A 1 119 ? -5.076 5.661 -2.497 1.00 36.53 119 SER A N 1
ATOM 938 C CA . SER A 1 119 ? -3.933 5.689 -1.577 1.00 36.53 119 SER A CA 1
ATOM 939 C C . SER A 1 119 ? -4.278 6.516 -0.336 1.00 36.53 119 SER A C 1
ATOM 941 O O . SER A 1 119 ? -4.628 7.689 -0.464 1.00 36.53 119 SER A O 1
ATOM 943 N N . ALA A 1 120 ? -4.150 5.895 0.839 1.00 39.09 120 ALA A N 1
ATOM 944 C CA . ALA A 1 120 ? -4.277 6.482 2.176 1.00 39.09 120 ALA A CA 1
ATOM 945 C C . ALA A 1 120 ? -5.508 7.395 2.386 1.00 39.09 120 ALA A C 1
ATOM 947 O O . ALA A 1 120 ? -5.415 8.618 2.372 1.00 39.09 120 ALA A O 1
ATOM 948 N N . GLY A 1 121 ? -6.664 6.781 2.665 1.00 37.16 121 GLY A N 1
ATOM 949 C CA . GLY A 1 121 ? -7.751 7.445 3.398 1.00 37.16 121 GLY A CA 1
ATOM 950 C C . GLY A 1 121 ? -8.659 8.399 2.617 1.00 37.16 121 GLY A C 1
ATOM 951 O O . GLY A 1 121 ? -9.398 9.148 3.249 1.00 37.16 121 GLY A O 1
ATOM 952 N N . GLN A 1 122 ? -8.658 8.382 1.282 1.00 35.34 122 GLN A N 1
ATOM 953 C CA . GLN A 1 122 ? -9.669 9.122 0.517 1.00 35.34 122 GLN A CA 1
ATOM 954 C C . GLN A 1 122 ? -10.994 8.341 0.451 1.00 35.34 122 GLN A C 1
ATOM 956 O O . GLN A 1 122 ? -10.969 7.143 0.153 1.00 35.34 122 GLN A O 1
ATOM 961 N N . PRO A 1 123 ? -12.148 8.985 0.722 1.00 34.22 123 PRO A N 1
ATOM 962 C CA . PRO A 1 123 ? -13.451 8.363 0.529 1.00 34.22 123 PRO A CA 1
ATOM 963 C C . PRO A 1 123 ? -13.672 8.043 -0.953 1.00 34.22 123 PRO A C 1
ATOM 965 O O . PRO A 1 123 ? -13.185 8.756 -1.833 1.00 34.22 123 PRO A O 1
ATOM 968 N N . ALA A 1 124 ? -14.412 6.964 -1.218 1.00 42.16 124 ALA A N 1
ATOM 969 C CA . ALA A 1 124 ? -14.753 6.539 -2.570 1.00 42.16 124 ALA A CA 1
ATOM 970 C C . ALA A 1 124 ? -15.361 7.709 -3.373 1.00 42.16 124 ALA A C 1
ATOM 972 O O . ALA A 1 124 ? -16.241 8.410 -2.856 1.00 42.16 124 ALA A O 1
ATOM 973 N N . PRO A 1 125 ? -14.923 7.951 -4.622 1.00 37.91 125 PRO A N 1
ATOM 974 C CA . PRO A 1 125 ? -15.537 8.977 -5.447 1.00 37.91 125 PRO A CA 1
ATOM 975 C C . PRO A 1 125 ? -16.991 8.587 -5.739 1.00 37.91 125 PRO A C 1
ATOM 977 O O . PRO A 1 125 ? -17.281 7.449 -6.109 1.00 37.91 125 PRO A O 1
ATOM 980 N N . ARG A 1 126 ? -17.915 9.541 -5.564 1.00 32.50 126 ARG A N 1
ATOM 981 C CA . ARG A 1 126 ? -19.313 9.383 -5.994 1.00 32.50 126 ARG A CA 1
ATOM 982 C C . ARG A 1 126 ? -19.357 9.097 -7.502 1.00 32.50 126 ARG A C 1
ATOM 984 O O . ARG A 1 126 ? -18.536 9.665 -8.226 1.00 32.50 126 ARG A O 1
ATOM 991 N N . PRO A 1 127 ? -20.308 8.283 -7.993 1.00 38.66 127 PRO A N 1
ATOM 992 C CA . PRO A 1 127 ? -20.440 8.034 -9.422 1.00 38.66 127 PRO A CA 1
ATOM 993 C C . PRO A 1 127 ? -20.762 9.349 -10.148 1.00 38.66 127 PRO A C 1
ATOM 995 O O . PRO A 1 127 ? -21.830 9.932 -9.967 1.00 38.66 127 PRO A O 1
ATOM 998 N N . GLY A 1 128 ? -19.796 9.840 -10.926 1.00 43.19 128 GLY A N 1
ATOM 999 C CA . GLY A 1 128 ? -19.975 10.908 -11.908 1.00 43.19 128 GLY A CA 1
ATOM 1000 C C . GLY A 1 128 ? -20.363 10.337 -13.278 1.00 43.19 128 GLY A C 1
ATOM 1001 O O . GLY A 1 128 ? -20.268 9.124 -13.481 1.00 43.19 128 GLY A O 1
ATOM 1002 N N . PRO A 1 129 ? -20.820 11.181 -14.220 1.00 39.47 129 PRO A N 1
ATOM 1003 C CA . PRO A 1 129 ? -21.274 10.724 -15.529 1.00 39.47 129 PRO A CA 1
ATOM 1004 C C . PRO A 1 129 ? -20.130 10.107 -16.355 1.00 39.47 129 PRO A C 1
ATOM 1006 O O . PRO A 1 129 ? -18.953 10.369 -16.112 1.00 39.47 129 PRO A O 1
ATOM 1009 N N . ALA A 1 130 ? -20.522 9.258 -17.310 1.00 41.03 130 ALA A N 1
ATOM 1010 C CA . ALA A 1 130 ? -19.698 8.306 -18.058 1.00 41.03 130 ALA A CA 1
ATOM 1011 C C . ALA A 1 130 ? -18.382 8.868 -18.654 1.00 41.03 130 ALA A C 1
ATOM 1013 O O . ALA A 1 130 ? -18.321 10.042 -19.027 1.00 41.03 130 ALA A O 1
ATOM 1014 N N . PRO A 1 131 ? -17.334 8.027 -18.799 1.00 42.91 131 PRO A N 1
ATOM 1015 C CA . PRO A 1 131 ? -16.025 8.464 -19.276 1.00 42.91 131 PRO A CA 1
ATOM 1016 C C . PRO A 1 131 ? -16.054 8.923 -20.742 1.00 42.91 131 PRO A C 1
ATOM 1018 O O . PRO A 1 131 ? -16.614 8.266 -21.619 1.00 42.91 131 PRO A O 1
ATOM 1021 N N . VAL A 1 132 ? -15.392 10.051 -21.003 1.00 45.62 132 VAL A N 1
ATOM 1022 C CA . VAL A 1 132 ? -15.125 10.595 -22.344 1.00 45.62 132 VAL A CA 1
ATOM 1023 C C . VAL A 1 132 ? -13.939 9.834 -22.963 1.00 45.62 132 VAL A C 1
ATOM 1025 O O . VAL A 1 132 ? -12.956 9.587 -22.258 1.00 45.62 132 VAL A O 1
ATOM 1028 N N . PRO A 1 133 ? -13.973 9.459 -24.257 1.00 34.12 133 PRO A N 1
ATOM 1029 C CA . PRO A 1 133 ? -12.885 8.713 -24.889 1.00 34.12 133 PRO A CA 1
ATOM 1030 C C . PRO A 1 133 ? -11.556 9.498 -24.888 1.00 34.12 133 PRO A C 1
ATOM 1032 O O . PRO A 1 133 ? -11.560 10.723 -25.056 1.00 34.12 133 PRO A O 1
ATOM 1035 N N . PRO A 1 134 ? -10.402 8.819 -24.726 1.00 39.88 134 PRO A N 1
ATOM 1036 C CA . PRO A 1 134 ? -9.112 9.486 -24.602 1.00 39.88 134 PRO A CA 1
ATOM 1037 C C . PRO A 1 134 ? -8.699 10.159 -25.916 1.00 39.88 134 PRO A C 1
ATOM 1039 O O . PRO A 1 134 ? -8.556 9.512 -26.956 1.00 39.88 134 PRO A O 1
ATOM 1042 N N . GLN A 1 135 ? -8.442 11.468 -25.861 1.00 35.00 135 GLN A N 1
ATOM 1043 C CA . GLN A 1 135 ? -7.792 12.188 -26.953 1.00 35.00 135 GLN A CA 1
ATOM 1044 C C . GLN A 1 135 ? -6.309 11.803 -27.023 1.00 35.00 135 GLN A C 1
ATOM 1046 O O . GLN A 1 135 ? -5.558 11.961 -26.057 1.00 35.00 135 GLN A O 1
ATOM 1051 N N . ARG A 1 136 ? -5.878 11.313 -28.190 1.00 33.72 136 ARG A N 1
ATOM 1052 C CA . ARG A 1 136 ? -4.469 11.050 -28.507 1.00 33.72 136 ARG A CA 1
ATOM 1053 C C . ARG A 1 136 ? -3.673 12.355 -28.436 1.00 33.72 136 ARG A C 1
ATOM 1055 O O . ARG A 1 136 ? -3.896 13.257 -29.239 1.00 33.72 136 ARG A O 1
ATOM 1062 N N . ARG A 1 137 ? -2.719 12.446 -27.506 1.00 36.38 137 ARG A N 1
ATOM 1063 C CA . ARG A 1 137 ? -1.716 13.521 -27.499 1.00 36.38 137 ARG A CA 1
ATOM 1064 C C . ARG A 1 137 ? -0.592 13.191 -28.493 1.00 36.38 137 ARG A C 1
ATOM 1066 O O . ARG A 1 137 ? -0.185 12.031 -28.559 1.00 36.38 137 ARG A O 1
ATOM 1073 N N . PRO A 1 138 ? -0.087 14.169 -29.264 1.00 34.44 138 PRO A N 1
ATOM 1074 C CA . PRO A 1 138 ? 1.015 13.938 -30.189 1.00 34.44 138 PRO A CA 1
ATOM 1075 C C . PRO A 1 138 ? 2.327 13.692 -29.433 1.00 34.44 138 PRO A C 1
ATOM 1077 O O . PRO A 1 138 ? 2.646 14.390 -28.470 1.00 34.44 138 PRO A O 1
ATOM 1080 N N . GLN A 1 139 ? 3.084 12.699 -29.905 1.00 38.56 139 GLN A N 1
ATOM 1081 C CA . GLN A 1 139 ? 4.440 12.387 -29.455 1.00 38.56 139 GLN A CA 1
ATOM 1082 C C . GLN A 1 139 ? 5.363 13.580 -29.739 1.00 38.56 139 GLN A C 1
ATOM 1084 O O . GLN A 1 139 ? 5.407 14.081 -30.865 1.00 38.56 139 GLN A O 1
ATOM 1089 N N . ARG A 1 140 ? 6.112 14.032 -28.728 1.00 32.03 140 ARG A N 1
ATOM 1090 C CA . ARG A 1 140 ? 7.216 14.985 -28.894 1.00 32.03 140 ARG A CA 1
ATOM 1091 C C . ARG A 1 140 ? 8.536 14.330 -28.510 1.00 32.03 140 ARG A C 1
ATOM 1093 O O . ARG A 1 140 ? 8.601 13.511 -27.604 1.00 32.03 140 ARG A O 1
ATOM 1100 N N . ALA A 1 141 ? 9.548 14.688 -29.288 1.00 31.14 141 ALA A N 1
ATOM 1101 C CA . ALA A 1 141 ? 10.846 14.051 -29.373 1.00 31.14 141 ALA A CA 1
ATOM 1102 C C . ALA A 1 141 ? 11.768 14.287 -28.159 1.00 31.14 141 ALA A C 1
ATOM 1104 O O . ALA A 1 141 ? 11.705 15.311 -27.486 1.00 31.14 141 ALA A O 1
ATOM 1105 N N . ALA A 1 142 ? 12.638 13.291 -27.987 1.00 32.53 142 ALA A N 1
ATOM 1106 C CA . ALA A 1 142 ? 13.727 13.047 -27.039 1.00 32.53 142 ALA A CA 1
ATOM 1107 C C . ALA A 1 142 ? 14.663 14.205 -26.622 1.00 32.53 142 ALA A C 1
ATOM 1109 O O . ALA A 1 142 ? 14.966 15.076 -27.433 1.00 32.53 142 ALA A O 1
ATOM 1110 N N . ALA A 1 143 ? 15.260 14.077 -25.417 1.00 29.97 143 ALA A N 1
ATOM 1111 C CA . ALA A 1 143 ? 16.720 13.988 -25.136 1.00 29.97 143 ALA A CA 1
ATOM 1112 C C . ALA A 1 143 ? 17.005 13.880 -23.599 1.00 29.97 143 ALA A C 1
ATOM 1114 O O . ALA A 1 143 ? 16.082 14.019 -22.805 1.00 29.97 143 ALA A O 1
ATOM 1115 N N . PRO A 1 144 ? 18.255 13.664 -23.129 1.00 38.94 144 PRO A N 1
ATOM 1116 C CA . PRO A 1 144 ? 18.937 12.381 -22.996 1.00 38.94 144 PRO A CA 1
ATOM 1117 C C . PRO A 1 144 ? 19.095 11.899 -21.536 1.00 38.94 144 PRO A C 1
ATOM 1119 O O . PRO A 1 144 ? 19.224 12.668 -20.584 1.00 38.94 144 PRO A O 1
ATOM 1122 N N . GLY A 1 145 ? 19.156 10.574 -21.387 1.00 38.97 145 GLY A N 1
ATOM 1123 C CA . GLY A 1 145 ? 19.201 9.872 -20.109 1.00 38.97 145 GLY A CA 1
ATOM 1124 C C . GLY A 1 145 ? 20.470 10.047 -19.270 1.00 38.97 145 GLY A C 1
ATOM 1125 O O . GLY A 1 145 ? 21.587 10.228 -19.763 1.00 38.97 145 GLY A O 1
ATOM 1126 N N . ARG A 1 146 ? 20.296 9.858 -17.956 1.00 38.31 146 ARG A N 1
ATOM 1127 C CA . ARG A 1 146 ? 21.389 9.688 -16.995 1.00 38.31 146 ARG A CA 1
ATOM 1128 C C . ARG A 1 146 ? 21.161 8.439 -16.128 1.00 38.31 146 ARG A C 1
ATOM 1130 O O . ARG A 1 146 ? 20.421 8.448 -15.161 1.00 38.31 146 ARG A O 1
ATOM 1137 N N . ARG A 1 147 ? 21.878 7.376 -16.518 1.00 40.41 147 ARG A N 1
ATOM 1138 C CA . ARG A 1 147 ? 22.385 6.234 -15.723 1.00 40.41 147 ARG A CA 1
ATOM 1139 C C . ARG A 1 147 ? 21.395 5.418 -14.869 1.00 40.41 147 ARG A C 1
ATOM 1141 O O . ARG A 1 147 ? 21.402 5.497 -13.650 1.00 40.41 147 ARG A O 1
ATOM 1148 N N . LEU A 1 148 ? 20.802 4.411 -15.508 1.00 43.09 148 LEU A N 1
ATOM 1149 C CA . LEU A 1 148 ? 20.613 3.073 -14.924 1.00 43.09 148 LEU A CA 1
ATOM 1150 C C . LEU A 1 148 ? 21.551 2.087 -15.645 1.00 43.09 148 LEU A C 1
ATOM 1152 O O . LEU A 1 148 ? 21.127 1.257 -16.447 1.00 43.09 148 LEU A O 1
ATOM 1156 N N . ARG A 1 149 ? 22.868 2.213 -15.426 1.00 40.47 149 ARG A N 1
ATOM 1157 C CA . ARG A 1 149 ? 23.843 1.231 -15.933 1.00 40.47 149 ARG A CA 1
ATOM 1158 C C . ARG A 1 149 ? 24.059 0.130 -14.888 1.00 40.47 149 ARG A C 1
ATOM 1160 O O . ARG A 1 149 ? 24.761 0.365 -13.920 1.00 40.47 149 ARG A O 1
ATOM 1167 N N . ARG A 1 150 ? 23.488 -1.049 -15.185 1.00 36.12 150 ARG A N 1
ATOM 1168 C CA . ARG A 1 150 ? 23.873 -2.427 -14.790 1.00 36.12 150 ARG A CA 1
ATOM 1169 C C . ARG A 1 150 ? 24.136 -2.730 -13.300 1.00 36.12 150 ARG A C 1
ATOM 1171 O O . ARG A 1 150 ? 25.123 -2.262 -12.753 1.00 36.12 150 ARG A O 1
ATOM 1178 N N . PRO A 1 151 ? 23.498 -3.789 -12.778 1.00 37.03 151 PRO A N 1
ATOM 1179 C CA . PRO A 1 151 ? 24.206 -4.853 -12.084 1.00 37.03 151 PRO A CA 1
ATOM 1180 C C . PRO A 1 151 ? 24.386 -6.028 -13.056 1.00 37.03 151 PRO A C 1
ATOM 1182 O O . PRO A 1 151 ? 23.415 -6.605 -13.545 1.00 37.03 151 PRO A O 1
ATOM 1185 N N . GLN A 1 152 ? 25.633 -6.353 -13.398 1.00 38.09 152 GLN A N 1
ATOM 1186 C CA . GLN A 1 152 ? 25.942 -7.615 -14.065 1.00 38.09 152 GLN A CA 1
ATOM 1187 C C . GLN A 1 152 ? 25.883 -8.756 -13.043 1.00 38.09 152 GLN A C 1
ATOM 1189 O O . GLN A 1 152 ? 26.525 -8.685 -12.005 1.00 38.09 152 GLN A O 1
ATOM 1194 N N . ALA A 1 153 ? 25.106 -9.781 -13.398 1.00 36.75 153 ALA A N 1
ATOM 1195 C CA . ALA A 1 153 ? 25.228 -11.196 -13.048 1.00 36.75 153 ALA A CA 1
ATOM 1196 C C . ALA A 1 153 ? 25.541 -11.585 -11.586 1.00 36.75 153 ALA A C 1
ATOM 1198 O O . ALA A 1 153 ? 26.694 -11.690 -11.186 1.00 36.75 153 ALA A O 1
ATOM 1199 N N . LEU A 1 154 ? 24.507 -12.040 -10.870 1.00 39.88 154 LEU A N 1
ATOM 1200 C CA . LEU A 1 154 ? 24.648 -13.163 -9.935 1.00 39.88 154 LEU A CA 1
ATOM 1201 C C . LEU A 1 154 ? 24.352 -14.462 -10.698 1.00 39.88 154 LEU A C 1
ATOM 1203 O O . LEU A 1 154 ? 23.287 -15.066 -10.577 1.00 39.88 154 LEU A O 1
ATOM 1207 N N . GLY A 1 155 ? 25.307 -14.869 -11.538 1.00 34.50 155 GLY A N 1
ATOM 1208 C CA . GLY A 1 155 ? 25.395 -16.238 -12.039 1.00 34.50 155 GLY A CA 1
ATOM 1209 C C . GLY A 1 155 ? 25.787 -17.145 -10.878 1.00 34.50 155 GLY A C 1
ATOM 1210 O O . GLY A 1 155 ? 26.966 -17.312 -10.592 1.00 34.50 155 GLY A O 1
ATOM 1211 N N . GLY A 1 156 ? 24.790 -17.646 -10.152 1.00 39.97 156 GLY A N 1
ATOM 1212 C CA . GLY A 1 156 ? 25.008 -18.462 -8.959 1.00 39.97 156 GLY A CA 1
ATOM 1213 C C . GLY A 1 156 ? 23.815 -18.469 -8.011 1.00 39.97 156 GLY A C 1
ATOM 1214 O O . GLY A 1 156 ? 23.988 -18.318 -6.805 1.00 39.97 156 GLY A O 1
ATOM 1215 N N . ALA A 1 157 ? 22.594 -18.614 -8.531 1.00 35.81 157 ALA A N 1
ATOM 1216 C CA . ALA A 1 157 ? 21.425 -18.808 -7.683 1.00 35.81 157 ALA A CA 1
ATOM 1217 C C . ALA A 1 157 ? 21.488 -20.209 -7.050 1.00 35.81 157 ALA A C 1
ATOM 1219 O O . ALA A 1 157 ? 20.920 -21.172 -7.565 1.00 35.81 157 ALA A O 1
ATOM 1220 N N . ARG A 1 158 ? 22.171 -20.341 -5.905 1.00 33.75 158 ARG A N 1
ATOM 1221 C CA . ARG A 1 158 ? 21.812 -21.398 -4.955 1.00 33.75 158 ARG A CA 1
ATOM 1222 C C . ARG A 1 158 ? 20.342 -21.174 -4.613 1.00 33.75 158 ARG A C 1
ATOM 1224 O O . ARG A 1 158 ? 19.979 -20.082 -4.181 1.00 33.75 158 ARG A O 1
ATOM 1231 N N . ARG A 1 159 ? 19.498 -22.190 -4.824 1.00 34.72 159 ARG A N 1
ATOM 1232 C CA . ARG A 1 159 ? 18.134 -22.209 -4.280 1.00 34.72 159 ARG A CA 1
ATOM 1233 C C . ARG A 1 159 ? 18.244 -21.947 -2.781 1.00 34.72 159 ARG A C 1
ATOM 1235 O O . ARG A 1 159 ? 18.719 -22.802 -2.039 1.00 34.72 159 ARG A O 1
ATOM 1242 N N . VAL A 1 160 ? 17.845 -20.757 -2.350 1.00 39.31 160 VAL A N 1
ATOM 1243 C CA . VAL A 1 160 ? 17.638 -20.478 -0.934 1.00 39.31 160 VAL A CA 1
ATOM 1244 C C . VAL A 1 160 ? 16.296 -21.105 -0.596 1.00 39.31 160 VAL A C 1
ATOM 1246 O O . VAL A 1 160 ? 15.247 -20.600 -0.992 1.00 39.31 160 VAL A O 1
ATOM 1249 N N . SER A 1 161 ? 16.332 -22.258 0.068 1.00 31.12 161 SER A N 1
ATOM 1250 C CA . SER A 1 161 ? 15.141 -22.815 0.703 1.00 31.12 161 SER A CA 1
ATOM 1251 C C . SER A 1 161 ? 14.608 -21.793 1.713 1.00 31.12 161 SER A C 1
ATOM 1253 O O . SER A 1 161 ? 15.413 -21.203 2.440 1.00 31.12 161 SER A O 1
ATOM 1255 N N . PRO A 1 162 ? 13.286 -21.557 1.777 1.00 33.53 162 PRO A N 1
ATOM 1256 C CA . PRO A 1 162 ? 12.726 -20.617 2.735 1.00 33.53 162 PRO A CA 1
ATOM 1257 C C . PRO A 1 162 ? 13.110 -21.052 4.159 1.00 33.53 162 PRO A C 1
ATOM 1259 O O . PRO A 1 162 ? 12.981 -22.238 4.482 1.00 33.53 162 PRO A O 1
ATOM 1262 N N . PRO A 1 163 ? 13.602 -20.142 5.020 1.00 33.16 163 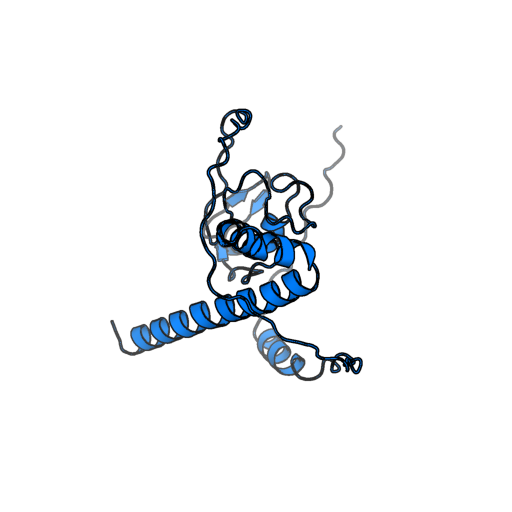PRO A N 1
ATOM 1263 C CA . PRO A 1 163 ? 13.867 -20.489 6.405 1.00 33.16 163 PRO A CA 1
ATOM 1264 C C . PRO A 1 163 ? 12.548 -20.896 7.063 1.00 33.16 163 PRO A C 1
ATOM 1266 O O . PRO A 1 163 ? 11.549 -20.180 6.980 1.00 33.16 163 PRO A O 1
ATOM 1269 N N . ALA A 1 164 ? 12.547 -22.071 7.696 1.00 39.59 164 ALA A N 1
ATOM 1270 C CA . ALA A 1 164 ? 11.410 -22.573 8.449 1.00 39.59 164 ALA A CA 1
ATOM 1271 C C . ALA A 1 164 ? 10.902 -21.486 9.406 1.00 39.59 164 ALA A C 1
ATOM 1273 O O . ALA A 1 164 ? 11.678 -20.916 10.177 1.00 39.59 164 ALA A O 1
ATOM 1274 N N . ALA A 1 165 ? 9.598 -21.217 9.345 1.00 43.38 165 ALA A N 1
ATOM 1275 C CA . ALA A 1 165 ? 8.885 -20.265 10.183 1.00 43.38 165 ALA A CA 1
ATOM 1276 C C . ALA A 1 165 ? 9.033 -20.621 11.672 1.00 43.38 165 ALA A C 1
ATOM 1278 O O . ALA A 1 165 ? 8.189 -21.281 12.272 1.00 43.38 165 ALA A O 1
ATOM 1279 N N . ARG A 1 166 ? 10.135 -20.210 12.296 1.00 45.22 166 ARG A N 1
ATOM 1280 C CA . ARG A 1 166 ? 10.379 -20.378 13.729 1.00 45.22 166 ARG A CA 1
ATOM 1281 C C . ARG A 1 166 ? 11.129 -19.167 14.258 1.00 45.22 166 ARG A C 1
ATOM 1283 O O . ARG A 1 166 ? 12.350 -19.195 14.344 1.00 45.22 166 ARG A O 1
ATOM 1290 N N . LYS A 1 167 ? 10.358 -18.129 14.617 1.00 34.72 167 LYS A N 1
ATOM 1291 C CA . LYS A 1 167 ? 10.542 -17.223 15.784 1.00 34.72 167 LYS A CA 1
ATOM 1292 C C . LYS A 1 167 ? 9.621 -15.978 15.746 1.00 34.72 167 LYS A C 1
ATOM 1294 O O . LYS A 1 167 ? 10.022 -14.902 16.156 1.00 34.72 167 LYS A O 1
ATOM 1299 N N . GLY A 1 168 ? 8.363 -16.127 15.314 1.00 31.45 168 GLY A N 1
ATOM 1300 C CA . GLY A 1 168 ? 7.311 -15.102 15.501 1.00 31.45 168 GLY A CA 1
ATOM 1301 C C . GLY A 1 168 ? 6.202 -15.501 16.489 1.00 31.45 168 GLY A C 1
ATOM 1302 O O . GLY A 1 168 ? 5.520 -14.648 17.042 1.00 31.45 168 GLY A O 1
ATOM 1303 N N . ALA A 1 169 ? 6.052 -16.799 16.778 1.00 37.12 169 ALA A N 1
ATOM 1304 C CA . ALA A 1 169 ? 4.877 -17.340 17.470 1.00 37.12 169 ALA A CA 1
ATOM 1305 C C . ALA A 1 169 ? 4.765 -17.010 18.974 1.00 37.12 169 ALA A C 1
ATOM 1307 O O . ALA A 1 169 ? 3.715 -17.235 19.566 1.00 37.12 169 ALA A O 1
ATOM 1308 N N . ARG A 1 170 ? 5.820 -16.486 19.620 1.00 33.72 170 ARG A N 1
ATOM 1309 C CA . ARG A 1 170 ? 5.781 -16.188 21.069 1.00 33.72 170 ARG A CA 1
ATOM 1310 C C . ARG A 1 170 ? 5.328 -14.767 21.407 1.00 33.72 170 ARG A C 1
ATOM 1312 O O . ARG A 1 170 ? 4.929 -14.539 22.545 1.00 33.72 170 ARG A O 1
ATOM 1319 N N . LEU A 1 171 ? 5.350 -13.831 20.454 1.00 36.16 171 LEU A N 1
ATOM 1320 C CA . LEU A 1 171 ? 4.852 -12.470 20.695 1.00 36.16 171 LEU A CA 1
ATOM 1321 C C . LEU A 1 171 ? 3.344 -12.368 20.416 1.00 36.16 171 LEU A C 1
ATOM 1323 O O . LEU A 1 171 ? 2.625 -11.724 21.172 1.00 36.16 171 LEU A O 1
ATOM 1327 N N . THR A 1 172 ? 2.843 -13.109 19.422 1.00 36.03 172 THR A N 1
ATOM 1328 C CA . THR A 1 172 ? 1.403 -13.235 19.148 1.00 36.03 172 THR A CA 1
ATOM 1329 C C . THR A 1 172 ? 0.648 -13.991 20.246 1.00 36.03 172 THR A C 1
ATOM 1331 O O . THR A 1 172 ? -0.493 -13.648 20.532 1.00 36.03 172 THR A O 1
ATOM 1334 N N . GLN A 1 173 ? 1.280 -14.938 20.953 1.00 35.31 173 GLN A N 1
ATOM 1335 C CA . GLN A 1 173 ? 0.649 -15.611 22.101 1.00 35.31 173 GLN A CA 1
ATOM 1336 C C . GLN A 1 173 ? 0.521 -14.731 23.357 1.00 35.31 173 GLN A C 1
ATOM 1338 O O . GLN A 1 173 ? -0.413 -14.933 24.127 1.00 35.31 173 GLN A O 1
ATOM 1343 N N . ARG A 1 174 ? 1.401 -13.738 23.576 1.00 33.78 174 ARG A N 1
ATOM 1344 C CA . ARG A 1 174 ? 1.283 -12.832 24.741 1.00 33.78 174 ARG A CA 1
ATOM 1345 C C . ARG A 1 174 ? 0.265 -11.708 24.535 1.00 33.78 174 ARG A C 1
ATOM 1347 O O . ARG A 1 174 ? -0.260 -11.214 25.524 1.00 33.78 174 ARG A O 1
ATOM 1354 N N . LEU A 1 175 ? -0.058 -11.354 23.290 1.00 37.34 175 LEU A N 1
ATOM 1355 C CA . LEU A 1 175 ? -1.158 -10.430 22.979 1.00 37.34 175 LEU A CA 1
ATOM 1356 C C . LEU A 1 175 ? -2.522 -11.138 22.918 1.00 37.34 175 LEU A C 1
ATOM 1358 O O . LEU A 1 175 ? -3.533 -10.529 23.246 1.00 37.34 175 LEU A O 1
ATOM 1362 N N . ALA A 1 176 ? -2.555 -12.438 22.603 1.00 36.19 176 ALA A N 1
ATOM 1363 C CA . ALA A 1 176 ? -3.781 -13.242 22.642 1.00 36.19 176 ALA A CA 1
ATOM 1364 C C . ALA A 1 176 ? -4.311 -13.511 24.068 1.00 36.19 176 ALA A C 1
ATOM 1366 O O . ALA A 1 176 ? -5.486 -13.816 24.228 1.00 36.19 176 ALA A O 1
ATOM 1367 N N . GLY A 1 177 ? -3.471 -13.391 25.104 1.00 31.80 177 GLY A N 1
ATOM 1368 C CA . GLY A 1 177 ? -3.864 -13.623 26.503 1.00 31.80 177 GLY A CA 1
ATOM 1369 C C . GLY A 1 177 ? -4.484 -12.419 27.226 1.00 31.80 177 GLY A C 1
ATOM 1370 O O . GLY A 1 177 ? -4.892 -12.564 28.372 1.00 31.80 177 GLY A O 1
ATOM 1371 N N . ALA A 1 178 ? -4.539 -11.242 26.592 1.00 38.31 178 ALA A N 1
ATOM 1372 C CA . ALA A 1 178 ? -5.080 -10.012 27.188 1.00 38.31 178 ALA A CA 1
ATOM 1373 C C . ALA A 1 178 ? -6.428 -9.577 26.580 1.00 38.31 178 ALA A C 1
ATOM 1375 O O . ALA A 1 178 ? -6.966 -8.535 26.949 1.00 38.31 178 ALA A O 1
ATOM 1376 N N . VAL A 1 179 ? -6.983 -10.371 25.660 1.00 38.94 179 VAL A N 1
ATOM 1377 C CA . VAL A 1 179 ? -8.312 -10.148 25.087 1.00 38.94 179 VAL A CA 1
ATOM 1378 C C . VAL A 1 179 ? -9.299 -10.961 25.916 1.00 38.94 179 VAL A C 1
ATOM 1380 O O . VAL A 1 179 ? -9.432 -12.168 25.726 1.00 38.94 179 VAL A O 1
ATOM 1383 N N . GLY A 1 180 ? -9.954 -10.305 26.876 1.00 37.72 180 GLY A N 1
ATOM 1384 C CA . GLY A 1 180 ? -11.158 -10.857 27.497 1.00 37.72 180 GLY A CA 1
ATOM 1385 C C . GLY A 1 180 ? -12.162 -11.256 26.413 1.00 37.72 180 GLY A C 1
ATOM 1386 O O . GLY A 1 180 ? -12.207 -10.619 25.359 1.00 37.72 180 GLY A O 1
ATOM 1387 N N . GLU A 1 181 ? -12.908 -12.336 26.644 1.00 38.44 181 GLU A N 1
ATOM 1388 C CA . GLU A 1 181 ? -13.832 -12.914 25.665 1.00 38.44 181 GLU A CA 1
ATOM 1389 C C . GLU A 1 181 ? -14.761 -11.844 25.072 1.00 38.44 181 GLU A C 1
ATOM 1391 O O . GLU A 1 181 ? -15.674 -11.351 25.731 1.00 38.44 181 GLU A O 1
ATOM 1396 N N . GLN A 1 182 ? -14.511 -11.468 23.816 1.00 46.06 182 GLN A N 1
ATOM 1397 C CA . GLN A 1 182 ? -15.408 -10.609 23.055 1.00 46.06 182 GLN A CA 1
ATOM 1398 C C . GLN A 1 182 ? -16.429 -11.463 22.296 1.00 46.06 182 GLN A C 1
ATOM 1400 O O . GLN A 1 182 ? -16.085 -12.547 21.803 1.00 46.06 182 GLN A O 1
ATOM 1405 N N . PRO A 1 183 ? -17.683 -11.000 22.168 1.00 39.78 183 PRO A N 1
ATOM 1406 C CA . PRO A 1 183 ? -18.711 -11.729 21.442 1.00 39.78 183 PRO A CA 1
ATOM 1407 C C . PRO A 1 183 ? -18.292 -11.928 19.980 1.00 39.78 183 PRO A C 1
ATOM 1409 O O . PRO A 1 183 ? -18.049 -10.975 19.241 1.00 39.78 183 PRO A O 1
ATOM 1412 N N . ARG A 1 184 ? -18.208 -13.194 19.550 1.00 39.78 184 ARG A N 1
ATOM 1413 C CA . ARG A 1 184 ? -17.952 -13.554 18.149 1.00 39.78 184 ARG A CA 1
ATOM 1414 C C . ARG A 1 184 ? -19.096 -13.045 17.277 1.00 39.78 184 ARG A C 1
ATOM 1416 O O . ARG A 1 184 ? -20.204 -13.577 17.347 1.00 39.78 184 ARG A O 1
ATOM 1423 N N . TRP A 1 185 ? -18.802 -12.078 16.415 1.00 45.50 185 TRP A N 1
ATOM 1424 C CA . TRP A 1 185 ? -19.693 -11.690 15.328 1.00 45.50 185 TRP A CA 1
ATOM 1425 C C . TRP A 1 185 ? -19.999 -12.911 14.445 1.00 45.50 185 TRP A C 1
ATOM 1427 O O . TRP A 1 185 ? -19.087 -13.623 14.012 1.00 45.50 185 TRP A O 1
ATOM 1437 N N . ARG A 1 186 ? -21.289 -13.177 14.216 1.00 44.03 186 ARG A N 1
ATOM 1438 C CA . ARG A 1 186 ? -21.774 -14.195 13.278 1.00 44.03 186 ARG A CA 1
ATOM 1439 C C . ARG A 1 186 ? -22.407 -13.482 12.082 1.00 44.03 186 ARG A C 1
ATOM 1441 O O . ARG A 1 186 ? -23.196 -12.565 12.308 1.00 44.03 186 ARG A O 1
ATOM 1448 N N . PRO A 1 187 ? -22.101 -13.893 10.842 1.00 41.69 187 PRO A N 1
ATOM 1449 C CA . PRO A 1 187 ? -22.753 -13.326 9.671 1.00 41.69 187 PRO A CA 1
ATOM 1450 C C . PRO A 1 187 ? -24.267 -13.608 9.708 1.00 41.69 187 PRO A C 1
ATOM 1452 O O . PRO A 1 187 ? -24.674 -14.646 10.246 1.00 41.69 187 PRO A O 1
ATOM 1455 N N . PRO A 1 188 ? -25.106 -12.716 9.152 1.00 58.47 188 PRO A N 1
ATOM 1456 C CA . PRO A 1 188 ? -26.541 -12.952 9.047 1.00 58.47 188 PRO A CA 1
ATOM 1457 C C . PRO A 1 188 ? -26.826 -14.196 8.191 1.00 58.47 188 PRO A C 1
ATOM 1459 O O . PRO A 1 188 ? -26.155 -14.450 7.189 1.00 58.47 188 PRO A O 1
ATOM 1462 N N . GLY A 1 189 ? -27.804 -14.997 8.623 1.00 56.00 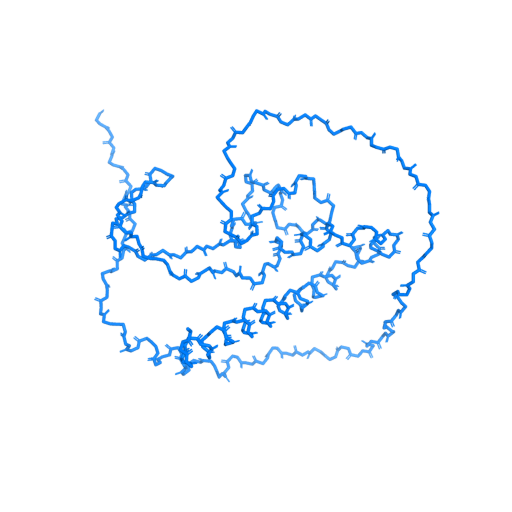189 GLY A N 1
ATOM 1463 C CA . GLY A 1 189 ? -28.266 -16.179 7.893 1.00 56.00 189 GLY A CA 1
ATOM 1464 C C . GLY A 1 189 ? -28.967 -15.818 6.575 1.00 56.00 189 GLY A C 1
ATOM 1465 O O . GLY A 1 189 ? -29.319 -14.655 6.366 1.00 56.00 189 GLY A O 1
ATOM 1466 N N . PRO A 1 190 ? -29.171 -16.797 5.675 1.00 56.03 190 PRO A N 1
ATOM 1467 C CA . PRO A 1 190 ? -29.842 -16.558 4.401 1.00 56.03 190 PRO A CA 1
ATOM 1468 C C . PRO A 1 190 ? -31.272 -16.026 4.619 1.00 56.03 190 PRO A C 1
ATOM 1470 O O . PRO A 1 190 ? -31.924 -16.421 5.591 1.00 56.03 190 PRO A O 1
ATOM 1473 N N . PRO A 1 191 ? -31.769 -15.141 3.735 1.00 55.12 191 PRO A N 1
ATOM 1474 C CA . PRO A 1 191 ? -33.105 -14.568 3.859 1.00 55.12 191 PRO A CA 1
ATOM 1475 C C . PRO A 1 191 ? -34.182 -15.659 3.797 1.00 55.12 191 PRO A C 1
ATOM 1477 O O . PRO A 1 191 ? -34.074 -16.611 3.022 1.00 55.12 191 PRO A O 1
ATOM 1480 N N . ALA A 1 192 ? -35.220 -15.515 4.625 1.00 57.31 192 ALA A N 1
ATOM 1481 C CA . ALA A 1 192 ? -36.357 -16.429 4.645 1.00 57.31 192 ALA A CA 1
ATOM 1482 C C . ALA A 1 192 ? -37.099 -16.413 3.292 1.00 57.31 192 ALA A C 1
ATOM 1484 O O . ALA A 1 192 ? -37.205 -15.348 2.675 1.00 57.31 192 ALA A O 1
ATOM 1485 N N . PRO A 1 193 ? -37.622 -17.561 2.821 1.00 47.59 193 PRO A N 1
ATOM 1486 C CA . PRO A 1 193 ? -38.426 -17.599 1.607 1.00 47.59 193 PRO A CA 1
ATOM 1487 C C . PRO A 1 193 ? -39.708 -16.781 1.807 1.00 47.59 193 PRO A C 1
ATOM 1489 O O . PRO A 1 193 ? -40.425 -16.965 2.792 1.00 47.59 193 PRO A O 1
ATOM 1492 N N . MET A 1 194 ? -39.953 -15.853 0.881 1.00 52.03 194 MET A N 1
ATOM 1493 C CA . MET A 1 194 ? -41.166 -15.032 0.836 1.00 52.03 194 MET A CA 1
ATOM 1494 C C . MET A 1 194 ? -42.403 -15.915 0.562 1.00 52.03 194 MET A C 1
ATOM 1496 O O . MET A 1 194 ? -42.264 -16.898 -0.171 1.00 52.03 194 MET A O 1
ATOM 1500 N N . PRO A 1 195 ? -43.570 -15.585 1.150 1.00 64.94 195 PRO A N 1
ATOM 1501 C CA . PRO A 1 195 ? -44.820 -16.330 0.984 1.00 64.94 195 PRO A CA 1
ATOM 1502 C C . PRO A 1 195 ? -45.445 -16.191 -0.410 1.00 64.94 195 PRO A C 1
ATOM 1504 O O . PRO A 1 195 ? -45.228 -15.145 -1.066 1.00 64.94 195 PRO A O 1
#

Secondary structure (DSSP, 8-state):
--HHHHHHHHHHHHHHHHHHHHHHHHHHHHHHHH-HHHHHHHHH-GGGHHHHHHHHHHHS-S-SSPPPEE-SS-EEETTEEEPTT-EE---HHHHTT-TTTSSSTTS--TT-S------SSPPPPP-PSPPPPPPPPPP---------------------PPPPS-SSHHHHHHHHTT--------PPPPPPPP-

InterPro domains:
  IPR001128 Cytochrome P450 [PF00067] (1-118)
  IPR002397 Cytochrome P450, B-class [PR00359] (51-62)
  IPR002397 Cytochrome P450, B-class [PR00359] (69-96)
  IPR002397 Cytochrome P450, B-class [PR00359] (97-112)
  IPR036396 Cytochrome P450 superfamily [G3DSA:1.10.630.10] (2-131)
  IPR036396 Cytochrome P450 superfamily [SSF48264] (1-114)

Organism: Streptomyces rapamycinicus (strain ATCC 29253 / DSM 41530 / NRRL 5491 / AYB-994) (NCBI:txid1343740)

pLDDT: mean 71.34, std 27.15, range [29.97, 97.69]